Protein 3N7X (pdb70)

Secondary structure (DSSP, 8-state):
---TT--PPPP-S-EEEEEEEEEEEEEEE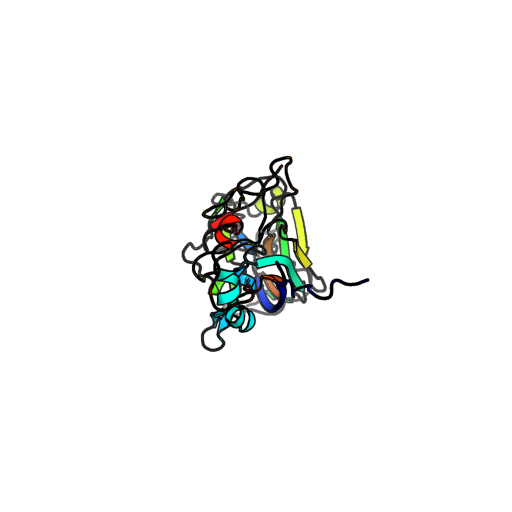-S-SSS--SSEEEEE-TTBTHHHHEEE-TTT--EEE-HHHHHHHHHHHHH-EEEEEEEEEEEEEEEEEEEEE-TTS-EEEEE-SSS---EEEEE--S---SEEEESSTT--HHHHHHSPEEEES-TT--STTHHHHH-SEEEEE-TT-EEEEEEE---SSEE-S---SSS-BB-S--BTTB--B--TTS------SSPPPP---EEEEE---B-TTS-B--EEEEEEEEEEEEEEEEPPPSSSS--SGGGGTEEB--B--TTEEE-----

Nearest PDB structures (foldseek):
  3n7x-assembly1_A  TM=1.003E+00  e=1.248E-63  Decapod penstyldensovirus 1
  6wh3-assembly1_A  TM=7.703E-01  e=5.572E-16  Penaeus monodon metallodensovirus
  8er8-assembly1_A-60  TM=6.324E-01  e=8.091E-12  unclassified Densovirinae
  1z14-assembly1_A  TM=4.965E-01  e=6.710E-07  Minute virus of mice
  2xgk-assembly1_A  TM=5.042E-01  e=2.105E-06  Murine minute virus (STRAIN MVMI)

Structure (mmCIF, N/CA/C/O backbone):
data_3N7X
#
_entry.id   3N7X
#
_cell.length_a   235.890
_cell.length_b   245.471
_cell.length_c   268.467
_cell.angle_alpha   90.000
_cell.angle_beta   90.000
_cell.angle_gamma   90.000
#
_symmetry.space_group_name_H-M   'P 21 2 21'
#
loop_
_entity.id
_entity.type
_entity.pdbx_description
1 polymer 'Capsid protein'
2 non-polymer 'CALCIUM ION'
3 non-polymer 'MAGNESIUM ION'
4 water water
#
loop_
_atom_site.group_PDB
_atom_site.id
_atom_site.type_symbol
_atom_site.label_atom_id
_atom_site.label_alt_id
_atom_site.label_comp_id
_atom_site.label_asym_id
_atom_site.label_entity_id
_atom_site.label_seq_id
_atom_site.pdbx_PDB_ins_code
_atom_site.Cartn_x
_atom_site.Cartn_y
_atom_site.Cartn_z
_atom_site.occupancy
_atom_site.B_iso_or_equiv
_atom_site.auth_seq_id
_atom_site.auth_comp_id
_atom_site.auth_asym_id
_atom_site.auth_atom_id
_atom_site.pdbx_PDB_model_num
ATOM 1 N N . GLY A 1 31 ? 2.184 92.779 69.346 1.00 63.44 31 GLY A N 1
ATOM 2 C CA . GLY A 1 31 ? 3.268 92.002 70.031 1.00 62.65 31 GLY A CA 1
ATOM 3 C C . GLY A 1 31 ? 2.872 91.514 71.418 1.00 61.78 31 GLY A C 1
ATOM 4 O O . GLY A 1 31 ? 1.708 91.654 71.814 1.00 62.32 31 GLY A O 1
ATOM 5 N N . PRO A 1 32 ? 3.817 90.922 72.178 1.00 59.93 32 PRO A N 1
ATOM 6 C CA . PRO A 1 32 ? 3.541 90.417 73.532 1.00 56.15 32 PRO A CA 1
ATOM 7 C C . PRO A 1 32 ? 3.303 91.562 74.517 1.00 51.63 32 PRO A C 1
ATOM 8 O O . PRO A 1 32 ? 3.714 92.699 74.273 1.00 50.38 32 PRO A O 1
ATOM 12 N N . ASP A 1 33 ? 2.637 91.259 75.626 1.00 46.68 33 ASP A N 1
ATOM 13 C CA . ASP A 1 33 ? 2.367 92.266 76.644 1.00 40.99 33 ASP A CA 1
ATOM 14 C C . ASP A 1 33 ? 3.630 92.450 77.480 1.00 37.23 33 ASP A C 1
ATOM 15 O O . ASP A 1 33 ? 4.073 91.522 78.154 1.00 36.38 33 ASP A O 1
ATOM 20 N N . PRO A 1 34 ? 4.229 93.650 77.448 1.00 34.21 34 PRO A N 1
ATOM 21 C CA . PRO A 1 34 ? 5.444 93.875 78.238 1.00 32.24 34 PRO A CA 1
ATOM 22 C C . PRO A 1 34 ? 5.190 93.761 79.743 1.00 31.21 34 PRO A C 1
ATOM 23 O O . PRO A 1 34 ? 6.125 93.708 80.540 1.00 30.98 34 PRO A O 1
ATOM 27 N N . HIS A 1 35 ? 3.918 93.708 80.123 1.00 29.59 35 HIS A N 1
ATOM 28 C CA . HIS A 1 35 ? 3.560 93.609 81.526 1.00 29.76 35 HIS A CA 1
ATOM 29 C C . HIS A 1 35 ? 2.838 92.318 81.871 1.00 29.90 35 HIS A C 1
ATOM 30 O O . HIS A 1 35 ? 2.114 92.252 82.865 1.00 30.22 35 HIS A O 1
ATOM 37 N N . ARG A 1 36 ? 3.033 91.287 81.056 1.00 29.33 36 ARG A N 1
ATOM 38 C CA . ARG A 1 36 ? 2.394 90.012 81.344 1.00 29.12 36 ARG A CA 1
ATOM 39 C C . ARG A 1 36 ? 3.047 89.423 82.594 1.00 27.53 36 ARG A C 1
ATOM 40 O O . ARG A 1 36 ? 4.259 89.544 82.799 1.00 25.94 36 ARG A O 1
ATOM 48 N N . CYS A 1 37 ? 2.225 88.810 83.438 1.00 26.11 37 CYS A N 1
ATOM 49 C CA . CYS A 1 37 ? 2.698 88.199 84.670 1.00 26.15 37 CYS A CA 1
ATOM 50 C C . CYS A 1 37 ? 2.719 86.692 84.519 1.00 25.64 37 CYS A C 1
ATOM 51 O O . CYS A 1 37 ? 1.980 86.123 83.716 1.00 25.80 37 CYS A O 1
ATOM 54 N N . LEU A 1 38 ? 3.570 86.047 85.301 1.00 2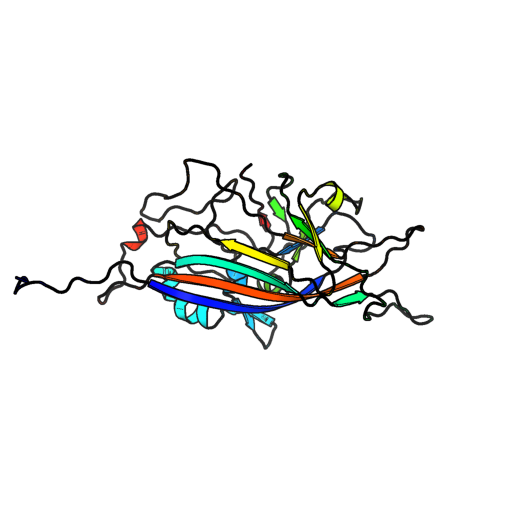4.53 38 LEU A N 1
ATOM 55 C CA . LEU A 1 38 ? 3.665 84.602 85.268 1.00 23.21 38 LEU A CA 1
ATOM 56 C C . LEU A 1 38 ? 2.365 83.999 85.799 1.00 22.94 38 LEU A C 1
ATOM 57 O O . LEU A 1 38 ? 1.892 84.383 86.867 1.00 23.10 38 LEU A O 1
ATOM 62 N N . GLN A 1 39 ? 1.772 83.077 85.046 1.00 22.84 39 GLN A N 1
ATOM 63 C CA . GLN A 1 39 ? 0.547 82.415 85.495 1.00 22.13 39 GLN A CA 1
ATOM 64 C C . GLN A 1 39 ? 0.967 81.074 86.090 1.00 21.67 39 GLN A C 1
ATOM 65 O O . GLN A 1 39 ? 1.800 80.376 85.519 1.00 23.05 39 GLN A O 1
ATOM 71 N N . PHE A 1 40 ? 0.408 80.714 87.238 1.00 21.48 40 PHE A N 1
ATOM 72 C CA . PHE A 1 40 ? 0.778 79.451 87.863 1.00 21.62 40 PHE A CA 1
ATOM 73 C C . PHE A 1 40 ? 0.098 78.266 87.201 1.00 22.01 40 PHE A C 1
ATOM 74 O O . PHE A 1 40 ? -1.017 78.388 86.689 1.00 21.48 40 PHE A O 1
ATOM 82 N N . ASN A 1 41 ? 0.773 77.121 87.214 1.00 22.21 41 ASN A N 1
ATOM 83 C CA . ASN A 1 41 ? 0.211 75.899 86.656 1.00 22.95 41 ASN A CA 1
ATOM 84 C C . ASN A 1 41 ? -1.013 75.539 87.481 1.00 23.26 41 ASN A C 1
ATOM 85 O O . ASN A 1 41 ? -1.120 75.918 88.646 1.00 23.28 41 ASN A O 1
ATOM 90 N N . THR A 1 42 ? -1.934 74.799 86.885 1.00 23.51 42 THR A N 1
ATOM 91 C CA . THR A 1 42 ? -3.112 74.358 87.612 1.00 24.33 42 THR A CA 1
ATOM 92 C C . THR A 1 42 ? -3.389 72.918 87.230 1.00 24.00 42 THR A C 1
ATOM 93 O O . THR A 1 42 ? -3.229 72.532 86.073 1.00 24.03 42 THR A O 1
ATOM 97 N N . GLY A 1 43 ? -3.781 72.119 88.213 1.00 24.22 43 GLY A N 1
ATOM 98 C CA . GLY A 1 43 ? -4.099 70.730 87.956 1.00 24.10 43 GLY A CA 1
ATOM 99 C C . GLY A 1 43 ? -2.976 69.808 87.516 1.00 25.41 43 GLY A C 1
ATOM 100 O O . GLY A 1 43 ? -3.253 68.675 87.118 1.00 26.85 43 GLY A O 1
ATOM 101 N N . ASP A 1 44 ? -1.722 70.247 87.573 1.00 25.31 44 ASP A N 1
ATOM 102 C CA . ASP A 1 44 ? -0.648 69.357 87.152 1.00 26.04 44 ASP A CA 1
ATOM 103 C C . ASP A 1 44 ? -0.505 68.170 88.105 1.00 25.78 44 ASP A C 1
ATOM 104 O O . ASP A 1 44 ? -0.862 68.248 89.283 1.00 25.11 44 ASP A O 1
ATOM 109 N N . SER A 1 45 ? -0.001 67.059 87.582 1.00 24.64 45 SER A N 1
ATOM 110 C CA . SER A 1 45 ? 0.110 65.853 88.382 1.00 23.99 45 SER A CA 1
ATOM 111 C C . SER A 1 45 ? 1.314 64.991 88.039 1.00 23.90 45 SER A C 1
ATOM 112 O O . SER A 1 45 ? 2.080 65.308 87.133 1.00 25.43 45 SER A O 1
ATOM 115 N N . ILE A 1 46 ? 1.463 63.892 88.773 1.00 22.73 46 ILE A N 1
ATOM 116 C CA . ILE A 1 46 ? 2.555 62.955 88.552 1.00 21.56 46 ILE A CA 1
ATOM 117 C C . ILE A 1 46 ? 1.988 61.545 88.447 1.00 22.11 46 ILE A C 1
ATOM 118 O O . ILE A 1 46 ? 0.884 61.277 88.926 1.00 22.81 46 ILE A O 1
ATOM 123 N N . HIS A 1 47 ? 2.749 60.648 87.825 1.00 21.96 47 HIS A N 1
ATOM 124 C CA . HIS A 1 47 ? 2.317 59.264 87.642 1.00 21.62 47 HIS A CA 1
ATOM 125 C C . HIS A 1 47 ? 3.253 58.287 88.336 1.00 21.45 47 HIS A C 1
ATOM 126 O O . HIS A 1 47 ? 4.471 58.400 88.231 1.00 21.85 47 HIS A O 1
ATOM 133 N N . ILE A 1 48 ? 2.675 57.331 89.054 1.00 21.45 48 ILE A N 1
ATOM 134 C CA . ILE A 1 48 ? 3.460 56.330 89.759 1.00 21.83 48 ILE A CA 1
ATOM 135 C C . ILE A 1 48 ? 2.926 54.950 89.424 1.00 22.13 48 ILE A C 1
ATOM 136 O O . ILE A 1 48 ? 1.724 54.699 89.534 1.00 22.12 48 ILE A O 1
ATOM 141 N N . THR A 1 49 ? 3.820 54.057 89.014 1.00 22.00 49 THR A N 1
ATOM 142 C CA . THR A 1 49 ? 3.430 52.694 88.694 1.00 21.76 49 THR A CA 1
ATOM 143 C C . THR A 1 49 ? 3.857 51.757 89.819 1.00 21.25 49 THR A C 1
ATOM 144 O O . THR A 1 49 ? 4.959 51.874 90.353 1.00 20.58 49 THR A O 1
ATOM 148 N N . PHE A 1 50 ? 2.969 50.839 90.180 1.00 19.90 50 PHE A N 1
ATOM 149 C CA . PHE A 1 50 ? 3.249 49.866 91.226 1.00 19.08 50 PHE A CA 1
ATOM 150 C C . PHE A 1 50 ? 3.356 48.503 90.569 1.00 19.70 50 PHE A C 1
ATOM 151 O O . PHE A 1 50 ? 2.534 48.158 89.715 1.00 20.28 50 PHE A O 1
ATOM 159 N N . GLN A 1 51 ? 4.369 47.733 90.959 1.00 18.61 51 GLN A N 1
ATOM 160 C CA . GLN A 1 51 ? 4.579 46.404 90.392 1.00 19.21 51 GLN A CA 1
ATOM 161 C C . GLN A 1 51 ? 5.085 45.454 91.460 1.00 19.74 51 GLN A C 1
ATOM 162 O O . GLN A 1 51 ? 5.874 45.851 92.316 1.00 21.04 51 GLN A O 1
ATOM 168 N N . THR A 1 52 ? 4.632 44.203 91.410 1.00 18.81 52 THR A N 1
ATOM 169 C CA . THR A 1 52 ? 5.075 43.196 92.366 1.00 18.64 52 THR A CA 1
ATOM 170 C C . THR A 1 52 ? 4.758 41.789 91.856 1.00 18.84 52 THR A C 1
ATOM 171 O O . THR A 1 52 ? 4.018 41.629 90.886 1.00 18.72 52 THR A O 1
ATOM 175 N N . ARG A 1 53 ? 5.325 40.775 92.508 1.00 17.77 53 ARG A N 1
ATOM 176 C CA . ARG A 1 53 ? 5.091 39.387 92.118 1.00 17.81 53 ARG A CA 1
ATOM 177 C C . ARG A 1 53 ? 4.797 38.561 93.369 1.00 18.72 53 ARG A C 1
ATOM 178 O O . ARG A 1 53 ? 5.379 38.804 94.422 1.00 19.60 53 ARG A O 1
ATOM 186 N N . ARG A 1 54 ? 3.910 37.577 93.251 1.00 19.26 54 ARG A N 1
ATOM 187 C CA . ARG A 1 54 ? 3.541 36.745 94.395 1.00 19.28 54 ARG A CA 1
ATOM 188 C C . ARG A 1 54 ? 3.315 35.285 94.026 1.00 20.62 54 ARG A C 1
ATOM 189 O O . ARG A 1 54 ? 3.188 34.947 92.845 1.00 21.93 54 ARG A O 1
ATOM 197 N N . TYR A 1 55 ? 3.283 34.422 95.042 1.00 19.85 55 TYR A N 1
ATOM 198 C CA . TYR A 1 55 ? 3.017 33.001 94.835 1.00 18.58 55 TYR A CA 1
ATOM 199 C C . TYR A 1 55 ? 1.655 32.723 95.452 1.00 19.04 55 TYR A C 1
ATOM 200 O O . TYR A 1 55 ? 1.388 33.146 96.584 1.00 19.50 55 TYR A O 1
ATOM 209 N N . PHE A 1 56 ? 0.802 32.016 94.718 1.00 17.83 56 PHE A N 1
ATOM 210 C CA . PHE A 1 56 ? -0.515 31.650 95.224 1.00 18.12 56 PHE A CA 1
ATOM 211 C C . PHE A 1 56 ? -0.660 30.135 95.142 1.00 18.82 56 PHE A C 1
ATOM 212 O O . PHE A 1 56 ? -0.125 29.501 94.222 1.00 19.05 56 PHE A O 1
ATOM 220 N N . GLU A 1 57 ? -1.370 29.556 96.107 1.00 18.03 57 GLU A N 1
ATOM 221 C CA . GLU A 1 57 ? -1.611 28.117 96.116 1.00 18.50 57 GLU A CA 1
ATOM 222 C C . GLU A 1 57 ? -3.114 27.906 96.224 1.00 18.43 57 GLU A C 1
ATOM 223 O O . GLU A 1 57 ? -3.814 28.710 96.838 1.00 17.71 57 GLU A O 1
ATOM 229 N N . PHE A 1 58 ? -3.606 26.824 95.634 1.00 18.64 58 PHE A N 1
ATOM 230 C CA . PHE A 1 58 ? -5.033 26.533 95.659 1.00 19.82 58 PHE A CA 1
ATOM 231 C C . PHE A 1 58 ? -5.306 25.043 95.764 1.00 21.14 58 PHE A C 1
ATOM 232 O O . PHE A 1 58 ? -4.508 24.225 95.303 1.00 21.76 58 PHE A O 1
ATOM 240 N N . ASP A 1 59 ? -6.442 24.702 96.363 1.00 20.50 59 ASP A N 1
ATOM 241 C CA . ASP A 1 59 ? -6.879 23.315 96.445 1.00 21.40 59 ASP A CA 1
ATOM 242 C C . ASP A 1 59 ? -8.349 23.358 96.032 1.00 20.66 59 ASP A C 1
ATOM 243 O O . ASP A 1 59 ? -8.813 24.381 95.535 1.00 20.30 59 ASP A O 1
ATOM 248 N N . ALA A 1 60 ? -9.081 22.271 96.238 1.00 20.46 60 ALA A N 1
ATOM 249 C CA . ALA A 1 60 ? -10.481 22.235 95.838 1.00 19.55 60 ALA A CA 1
ATOM 250 C C . ALA A 1 60 ? -11.423 23.049 96.729 1.00 21.08 60 ALA A C 1
ATOM 251 O O . ALA A 1 60 ? -12.647 22.907 96.631 1.00 21.04 60 ALA A O 1
ATOM 253 N N . ALA A 1 61 ? -10.862 23.898 97.588 1.00 21.18 61 ALA A N 1
ATOM 254 C CA . ALA A 1 61 ? -11.662 24.749 98.483 1.00 23.02 61 ALA A CA 1
ATOM 255 C C . ALA A 1 61 ? -12.577 23.945 99.402 1.00 23.98 61 ALA A C 1
ATOM 256 O O . ALA A 1 61 ? -13.629 24.423 99.840 1.00 24.39 61 ALA A O 1
ATOM 258 N N . ASN A 1 62 ? -12.159 22.725 99.705 1.00 25.79 62 ASN A N 1
ATOM 259 C CA . ASN A 1 62 ? -12.941 21.835 100.546 1.00 28.10 62 ASN A CA 1
ATOM 260 C C . ASN A 1 62 ? -12.372 21.671 101.952 1.00 30.03 62 ASN A C 1
ATOM 261 O O . ASN A 1 62 ? -11.256 22.094 102.252 1.00 29.90 62 ASN A O 1
ATOM 266 N N . ASP A 1 63 ? -13.173 21.035 102.797 1.00 32.73 63 ASP A N 1
ATOM 267 C CA . ASP A 1 63 ? -12.839 20.728 104.181 1.00 34.59 63 ASP A CA 1
ATOM 268 C C . ASP A 1 63 ? -13.463 19.345 104.331 1.00 33.86 63 ASP A C 1
ATOM 269 O O . ASP A 1 63 ? -14.615 19.213 104.750 1.00 33.82 63 ASP A O 1
ATOM 274 N N . GLY A 1 64 ? -12.710 18.317 103.962 1.00 32.33 64 GLY A N 1
ATOM 275 C CA . GLY A 1 64 ? -13.244 16.972 104.017 1.00 30.58 64 GLY A CA 1
ATOM 276 C C . GLY A 1 64 ? -13.783 16.651 102.633 1.00 30.95 64 GLY A C 1
ATOM 277 O O . GLY A 1 64 ? -13.125 16.930 101.633 1.00 31.37 64 GLY A O 1
ATOM 278 N N . ASN A 1 65 ? -14.977 16.079 102.555 1.00 30.06 65 ASN A N 1
ATOM 279 C CA . ASN A 1 65 ? -15.547 15.749 101.258 1.00 30.01 65 ASN A CA 1
ATOM 280 C C . ASN A 1 65 ? -15.863 16.998 100.456 1.00 29.15 65 ASN A C 1
ATOM 281 O O . ASN A 1 65 ? -16.245 18.025 101.017 1.00 29.13 65 ASN A O 1
ATOM 286 N N . PHE A 1 66 ? -15.704 16.904 99.139 1.00 26.55 66 PHE A N 1
ATOM 287 C CA . PHE A 1 66 ? -15.972 18.035 98.265 1.00 25.04 66 PHE A CA 1
ATOM 288 C C . PHE A 1 66 ? -17.388 18.556 98.432 1.00 25.47 66 PHE A C 1
ATOM 289 O O . PHE A 1 66 ? -18.321 17.785 98.649 1.00 26.79 66 PHE A O 1
ATOM 297 N N . ASP A 1 67 ? -17.539 19.870 98.326 1.00 25.62 67 ASP A N 1
ATOM 298 C CA . ASP A 1 67 ? -18.851 20.510 98.374 1.00 25.98 67 ASP A CA 1
ATOM 299 C C . ASP A 1 67 ? -18.742 21.751 97.490 1.00 24.59 67 ASP A C 1
ATOM 300 O O . ASP A 1 67 ? -17.686 22.010 96.914 1.00 23.88 67 ASP A O 1
ATOM 305 N N . GLY A 1 68 ? -19.823 22.509 97.367 1.00 23.59 68 GLY A N 1
ATOM 306 C CA . GLY A 1 68 ? -19.775 23.701 96.542 1.00 22.95 68 GLY A CA 1
ATOM 307 C C . GLY A 1 68 ? -20.073 24.942 97.356 1.00 23.07 68 GLY A C 1
ATOM 308 O O . GLY A 1 68 ? -20.732 25.862 96.875 1.00 23.84 68 GLY A O 1
ATOM 309 N N . LYS A 1 69 ? -19.569 24.978 98.584 1.00 22.37 69 LYS A N 1
ATOM 310 C CA . LYS A 1 69 ? -19.819 26.103 99.478 1.00 22.81 69 LYS A CA 1
ATOM 311 C C . LYS A 1 69 ? -18.852 27.284 99.376 1.00 21.82 69 LYS A C 1
ATOM 312 O O . LYS A 1 69 ? -19.261 28.433 99.554 1.00 20.26 69 LYS A O 1
ATOM 318 N N . ASN A 1 70 ? -17.578 27.010 99.101 1.00 21.20 70 ASN A N 1
ATOM 319 C CA . ASN A 1 70 ? -16.594 28.084 99.023 1.00 21.41 70 ASN A CA 1
ATOM 320 C C . ASN A 1 70 ? -15.742 28.117 97.766 1.00 21.72 70 ASN A C 1
ATOM 321 O O . ASN A 1 70 ? -15.605 27.123 97.054 1.00 23.27 70 ASN A O 1
ATOM 326 N N . LEU A 1 71 ? -15.163 29.286 97.518 1.00 21.36 71 LEU A N 1
ATOM 327 C CA . LEU A 1 71 ? -14.279 29.516 96.384 1.00 20.30 71 LEU A CA 1
ATOM 328 C C . LEU A 1 71 ? -13.273 30.565 96.833 1.00 20.44 71 LEU A C 1
ATOM 329 O O . LEU A 1 71 ? -13.580 31.395 97.691 1.00 20.08 71 LEU A O 1
ATOM 334 N N . TYR A 1 72 ? -12.066 30.518 96.282 1.00 20.67 72 TYR A N 1
ATOM 335 C CA . TYR A 1 72 ? -11.073 31.515 96.636 1.00 20.82 72 TYR A CA 1
ATOM 336 C C . TYR A 1 72 ? -11.452 32.753 95.855 1.00 21.76 72 TYR A C 1
ATOM 337 O O . TYR A 1 72 ? -11.900 32.659 94.713 1.00 23.03 72 TYR A O 1
ATOM 346 N N . CYS A 1 73 ? -11.280 33.915 96.468 1.00 22.22 73 CYS A N 1
ATOM 347 C CA . CYS A 1 73 ? -11.607 35.159 95.799 1.00 23.26 73 CYS A CA 1
ATOM 348 C C . CYS A 1 73 ? -10.367 36.026 95.638 1.00 23.14 73 CYS A C 1
ATOM 349 O O . CYS A 1 73 ? -9.532 36.095 96.538 1.00 24.74 73 CYS A O 1
ATOM 352 N N . LEU A 1 74 ? -10.237 36.665 94.481 1.00 22.88 74 LEU A N 1
ATOM 353 C CA . LEU A 1 74 ? -9.117 37.564 94.232 1.00 23.57 74 LEU A CA 1
ATOM 354 C C . LEU A 1 74 ? -9.715 38.922 93.888 1.00 23.83 74 LEU A C 1
ATOM 355 O O . LEU A 1 74 ? -10.122 39.166 92.752 1.00 25.60 74 LEU A O 1
ATOM 360 N N . PRO A 1 75 ? -9.790 39.821 94.878 1.00 23.08 75 PRO A N 1
ATOM 361 C CA . PRO A 1 75 ? -10.347 41.164 94.696 1.00 22.51 75 PRO A CA 1
ATOM 362 C C . PRO A 1 75 ? -9.379 42.145 94.037 1.00 22.35 75 PRO A C 1
ATOM 363 O O . PRO A 1 75 ? -8.745 42.954 94.714 1.00 22.96 75 PRO A O 1
ATOM 367 N N . LEU A 1 76 ? -9.282 42.073 92.713 1.00 22.18 76 LEU A N 1
ATOM 368 C CA . LEU A 1 76 ? -8.391 42.944 91.953 1.00 23.57 76 LEU A CA 1
ATOM 369 C C . LEU A 1 76 ? -8.706 44.415 92.103 1.00 23.03 76 LEU A C 1
ATOM 370 O O . LEU A 1 76 ? -7.865 45.257 91.810 1.00 23.53 76 LEU A O 1
ATOM 375 N N . HIS A 1 77 ? -9.921 44.725 92.538 1.00 21.83 77 HIS A N 1
ATOM 376 C CA . HIS A 1 77 ? -10.331 46.112 92.701 1.00 22.23 77 HIS A CA 1
ATOM 377 C C . HIS A 1 77 ? -9.847 46.745 94.006 1.00 21.69 77 HIS A C 1
ATOM 378 O O . HIS A 1 77 ? -10.023 47.948 94.214 1.00 22.59 77 HIS A O 1
ATOM 385 N N . TRP A 1 78 ? -9.245 45.942 94.881 1.00 20.75 78 TRP A N 1
ATOM 386 C CA . TRP A 1 78 ? -8.738 46.448 96.158 1.00 20.67 78 TRP A CA 1
ATOM 387 C C . TRP A 1 78 ? -7.376 47.098 95.968 1.00 20.85 78 TRP A C 1
ATOM 388 O O . TRP A 1 78 ? -6.377 46.410 95.759 1.00 22.01 78 TRP A O 1
ATOM 399 N N . MET A 1 79 ? -7.335 48.423 96.044 1.00 20.74 79 MET A N 1
ATOM 400 C CA . MET A 1 79 ? -6.080 49.149 95.882 1.00 20.18 79 MET A CA 1
ATOM 401 C C . MET A 1 79 ? -5.023 48.674 96.872 1.00 20.39 79 MET A C 1
ATOM 402 O O . MET A 1 79 ? -3.827 48.709 96.587 1.00 21.19 79 MET A O 1
ATOM 407 N N . ASN A 1 80 ? -5.479 48.221 98.034 1.00 19.88 80 ASN A N 1
ATOM 408 C CA . ASN A 1 80 ? -4.587 47.758 99.084 1.00 20.60 80 ASN A CA 1
ATOM 409 C C . ASN A 1 80 ? -3.636 46.668 98.615 1.00 20.97 80 ASN A C 1
ATOM 410 O O . ASN A 1 80 ? -2.506 46.582 99.091 1.00 20.82 80 ASN A O 1
ATOM 415 N N . LEU A 1 81 ? -4.090 45.836 97.684 1.00 20.49 81 LEU A N 1
ATOM 416 C CA . LEU A 1 81 ? -3.255 44.749 97.190 1.00 20.37 81 LEU A CA 1
ATOM 417 C C . LEU A 1 81 ? -2.071 45.233 96.374 1.00 20.14 81 LEU A C 1
ATOM 418 O O . LEU A 1 81 ? -1.112 44.493 96.177 1.00 20.74 81 LEU A O 1
ATOM 423 N N . TYR A 1 82 ? -2.126 46.476 95.907 1.00 20.36 82 TYR A N 1
ATOM 424 C CA . TYR A 1 82 ? -1.046 47.019 95.088 1.00 20.36 82 TYR A CA 1
ATOM 425 C C . TYR A 1 82 ? -0.140 48.000 95.824 1.00 20.83 82 TYR A C 1
ATOM 426 O O . TYR A 1 82 ? 1.058 48.057 95.557 1.00 19.96 82 TYR A O 1
ATOM 435 N N . LEU A 1 83 ? -0.710 48.778 96.740 1.00 21.75 83 LEU A N 1
ATOM 436 C CA . LEU A 1 83 ? 0.063 49.770 97.486 1.00 22.36 83 LEU A CA 1
ATOM 437 C C . LEU A 1 83 ? 0.789 49.203 98.703 1.00 23.09 83 LEU A C 1
ATOM 438 O O . LEU A 1 83 ? 1.631 49.875 99.303 1.00 23.22 83 LEU A O 1
ATOM 443 N N . TYR A 1 84 ? 0.458 47.967 99.064 1.00 23.11 84 TYR A N 1
ATOM 444 C CA . TYR A 1 84 ? 1.094 47.303 100.198 1.00 23.98 84 TYR A CA 1
ATOM 445 C C . TYR A 1 84 ? 1.829 46.063 99.729 1.00 24.38 84 TYR A C 1
ATOM 446 O O . TYR A 1 84 ? 1.581 45.557 98.633 1.00 25.09 84 TYR A O 1
ATOM 455 N N . GLY A 1 85 ? 2.730 45.581 100.575 1.00 24.60 85 GLY A N 1
ATOM 456 C CA . GLY A 1 85 ? 3.488 44.380 100.282 1.00 24.40 85 GLY A CA 1
ATOM 457 C C . GLY A 1 85 ? 3.705 43.641 101.590 1.00 24.99 85 GLY A C 1
ATOM 458 O O . GLY A 1 85 ? 3.009 43.905 102.573 1.00 25.12 85 GLY A O 1
ATOM 459 N N . LEU A 1 86 ? 4.668 42.726 101.617 1.00 24.70 86 LEU A N 1
ATOM 460 C CA . LEU A 1 86 ? 4.951 41.975 102.832 1.00 25.00 86 LEU A CA 1
ATOM 461 C C . LEU A 1 86 ? 6.292 42.350 103.441 1.00 25.62 86 LEU A C 1
ATOM 462 O O . LEU A 1 86 ? 7.282 42.505 102.729 1.00 25.77 86 LEU A O 1
ATOM 467 N N . LYS A 1 87 ? 6.307 42.499 104.764 1.00 26.58 87 LYS A N 1
ATOM 468 C CA . LYS A 1 87 ? 7.515 42.825 105.515 1.00 26.68 87 LYS A CA 1
ATOM 469 C C . LYS A 1 87 ? 8.324 41.520 105.529 1.00 26.22 87 LYS A C 1
ATOM 470 O O . LYS A 1 87 ? 7.792 40.464 105.879 1.00 26.00 87 LYS A O 1
ATOM 476 N N . SER A 1 88 ? 9.597 41.585 105.152 1.00 24.83 88 SER A N 1
ATOM 477 C CA . SER A 1 88 ? 10.428 40.384 105.081 1.00 25.37 88 SER A CA 1
ATOM 478 C C . SER A 1 88 ? 10.614 39.613 106.384 1.00 25.28 88 SER A C 1
ATOM 479 O O . SER A 1 88 ? 10.777 38.390 106.372 1.00 24.09 88 SER A O 1
ATOM 482 N N . SER A 1 89 ? 10.586 40.318 107.506 1.00 25.62 89 SER A N 1
ATOM 483 C CA . SER A 1 89 ? 10.791 39.669 108.791 1.00 25.95 89 SER A CA 1
ATOM 484 C C . SER A 1 89 ? 9.625 38.835 109.310 1.00 26.46 89 SER A C 1
ATOM 485 O O . SER A 1 89 ? 9.840 37.752 109.844 1.00 27.65 89 SER A O 1
ATOM 488 N N . ASP A 1 90 ? 8.395 39.313 109.151 1.00 26.55 90 ASP A N 1
ATOM 489 C CA . ASP A 1 90 ? 7.249 38.564 109.662 1.00 26.43 90 ASP A CA 1
ATOM 490 C C . ASP A 1 90 ? 6.102 38.353 108.681 1.00 25.90 90 ASP A C 1
ATOM 491 O O . ASP A 1 90 ? 5.021 37.923 109.080 1.00 25.14 90 ASP A O 1
ATOM 496 N N . SER A 1 91 ? 6.328 38.665 107.411 1.00 25.72 91 SER A N 1
ATOM 497 C CA . SER A 1 91 ? 5.293 38.501 106.392 1.00 24.99 91 SER A CA 1
ATOM 498 C C . SER A 1 91 ? 4.015 39.282 106.704 1.00 24.03 91 SER A C 1
ATOM 499 O O . SER A 1 91 ? 2.924 38.889 106.290 1.00 24.05 91 SER A O 1
ATOM 502 N N . SER A 1 92 ? 4.146 40.383 107.435 1.00 22.47 92 SER A N 1
ATOM 503 C CA . SER A 1 92 ? 2.987 41.204 107.771 1.00 21.97 92 SER A CA 1
ATOM 504 C C . SER A 1 92 ? 2.804 42.258 106.680 1.00 22.05 92 SER A C 1
ATOM 505 O O . SER A 1 92 ? 3.723 42.522 105.899 1.00 22.36 92 SER A O 1
ATOM 508 N N . ALA A 1 93 ? 1.623 42.861 106.623 1.00 21.13 93 ALA A N 1
ATOM 509 C CA . ALA A 1 93 ? 1.364 43.883 105.619 1.00 21.98 93 ALA A CA 1
ATOM 510 C C . ALA A 1 93 ? 2.141 45.151 105.962 1.00 23.39 93 ALA A C 1
ATOM 511 O O . ALA A 1 93 ? 2.184 45.570 107.117 1.00 26.24 93 ALA A O 1
ATOM 513 N N . THR A 1 94 ? 2.768 45.752 104.957 1.00 23.54 94 THR A N 1
ATOM 514 C CA . THR A 1 94 ? 3.528 46.981 105.158 1.00 22.69 94 THR A CA 1
ATOM 515 C C . THR A 1 94 ? 3.427 47.781 103.860 1.00 23.21 94 THR A C 1
ATOM 516 O O . THR A 1 94 ? 3.340 47.209 102.775 1.00 23.19 94 THR A O 1
ATOM 520 N N . GLU A 1 95 ? 3.417 49.102 103.955 1.00 23.61 95 GLU A N 1
ATOM 521 C CA . GLU A 1 95 ? 3.302 49.890 102.741 1.00 26.10 95 GLU A CA 1
ATOM 522 C C . GLU A 1 95 ? 4.563 49.857 101.886 1.00 26.30 95 GLU A C 1
ATOM 523 O O . GLU A 1 95 ? 5.676 49.752 102.403 1.00 27.15 95 GLU A O 1
ATOM 529 N N . THR A 1 96 ? 4.370 49.911 100.569 1.00 23.74 96 THR A N 1
ATOM 530 C CA . THR A 1 96 ? 5.476 49.912 99.619 1.00 22.77 96 THR A CA 1
ATOM 531 C C . THR A 1 96 ? 6.183 51.261 99.700 1.00 22.68 96 THR A C 1
ATOM 532 O O . THR A 1 96 ? 5.567 52.263 100.058 1.00 22.38 96 THR A O 1
ATOM 536 N N . GLN A 1 97 ? 7.469 51.294 99.363 1.00 23.26 97 GLN A N 1
ATOM 537 C CA . GLN A 1 97 ? 8.212 52.549 99.407 1.00 23.84 97 GLN A CA 1
ATOM 538 C C . GLN A 1 97 ? 7.500 53.613 98.592 1.00 23.57 97 GLN A C 1
ATOM 539 O O . GLN A 1 97 ? 7.401 54.767 99.014 1.00 24.05 97 GLN A O 1
ATOM 545 N N . ARG A 1 98 ? 7.003 53.225 97.423 1.00 22.45 98 ARG A N 1
ATOM 546 C CA . ARG A 1 98 ? 6.316 54.178 96.572 1.00 22.70 98 ARG A CA 1
ATOM 547 C C . ARG A 1 98 ? 5.077 54.752 97.243 1.00 23.38 98 ARG A C 1
ATOM 548 O O . ARG A 1 98 ? 4.900 55.971 97.275 1.00 24.27 98 ARG A O 1
ATOM 556 N N . TYR A 1 99 ? 4.225 53.901 97.800 1.00 22.98 99 TYR A N 1
ATOM 557 C CA . TYR A 1 99 ? 3.042 54.427 98.460 1.00 24.20 99 TYR A CA 1
ATOM 558 C C . TYR A 1 99 ? 3.470 55.335 99.611 1.00 25.29 99 TYR A C 1
ATOM 559 O O . TYR A 1 99 ? 2.951 56.439 99.779 1.00 25.39 99 TYR A O 1
ATOM 568 N N . LYS A 1 100 ? 4.440 54.869 100.387 1.00 25.52 100 LYS A N 1
ATOM 569 C CA . LYS A 1 100 ? 4.937 55.618 101.529 1.00 26.46 100 LYS A CA 1
ATOM 570 C C . LYS A 1 100 ? 5.376 57.041 101.182 1.00 27.57 100 LYS A C 1
ATOM 571 O O . LYS A 1 100 ? 5.055 57.988 101.898 1.00 27.29 100 LYS A O 1
ATOM 577 N N . MET A 1 101 ? 6.096 57.190 100.078 1.00 27.49 101 MET A N 1
ATOM 578 C CA . MET A 1 101 ? 6.595 58.495 99.668 1.00 28.41 101 MET A CA 1
ATOM 579 C C . MET A 1 101 ? 5.575 59.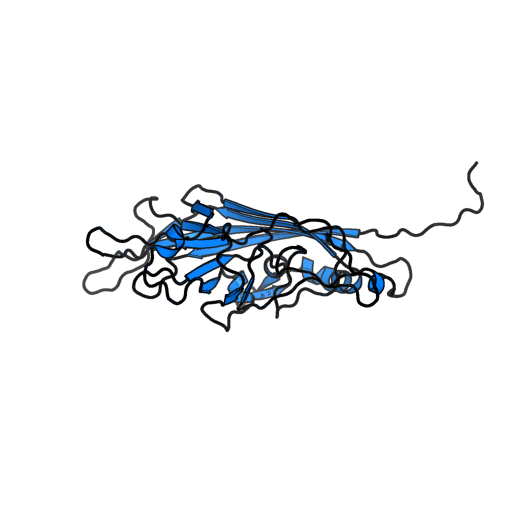458 99.074 1.00 28.29 101 MET A C 1
ATOM 580 O O . MET A 1 101 ? 5.850 60.654 98.988 1.00 29.14 101 MET A O 1
ATOM 585 N N . VAL A 1 102 ? 4.414 58.960 98.655 1.00 26.28 102 VAL A N 1
ATOM 586 C CA . VAL A 1 102 ? 3.400 59.837 98.068 1.00 26.04 102 VAL A CA 1
ATOM 587 C C . VAL A 1 102 ? 2.103 59.830 98.854 1.00 26.73 102 VAL A C 1
ATOM 588 O O . VAL A 1 102 ? 1.147 60.513 98.496 1.00 26.95 102 VAL A O 1
ATOM 592 N N . LYS A 1 103 ? 2.084 59.044 99.920 1.00 26.99 103 LYS A N 1
ATOM 593 C CA . LYS A 1 103 ? 0.924 58.911 100.789 1.00 27.17 103 LYS A CA 1
ATOM 594 C C . LYS A 1 103 ? 0.348 60.264 101.213 1.00 28.27 103 LYS A C 1
ATOM 595 O O . LYS A 1 103 ? -0.851 60.518 101.079 1.00 27.40 103 LYS A O 1
ATOM 601 N N . SER A 1 104 ? 1.211 61.137 101.714 1.00 28.11 104 SER A N 1
ATOM 602 C CA . SER A 1 104 ? 0.772 62.440 102.181 1.00 28.55 104 SER A CA 1
ATOM 603 C C . SER A 1 104 ? 0.155 63.285 101.069 1.00 27.61 104 SER A C 1
ATOM 604 O O . SER A 1 104 ? -0.899 63.903 101.250 1.00 26.79 104 SER A O 1
ATOM 607 N N . MET A 1 105 ? 0.818 63.315 99.920 1.00 26.25 105 MET A N 1
ATOM 608 C CA . MET A 1 105 ? 0.330 64.084 98.788 1.00 25.86 105 MET A CA 1
ATOM 609 C C . MET A 1 105 ? -1.007 63.522 98.298 1.00 26.52 105 MET A C 1
ATOM 610 O O . MET A 1 105 ? -1.934 64.276 98.005 1.00 27.18 105 MET A O 1
ATOM 615 N N . MET A 1 106 ? -1.101 62.198 98.209 1.00 26.09 106 MET A N 1
ATOM 616 C CA . MET A 1 106 ? -2.331 61.540 97.779 1.00 26.98 106 MET A CA 1
ATOM 617 C C . MET A 1 106 ? -3.475 61.962 98.671 1.00 27.24 106 MET A C 1
ATOM 618 O O . MET A 1 106 ? -4.514 62.424 98.208 1.00 28.44 106 MET A O 1
ATOM 623 N N . LYS A 1 107 ? -3.267 61.746 99.962 1.00 26.26 107 LYS A N 1
ATOM 624 C CA . LYS A 1 107 ? -4.251 62.045 100.978 1.00 27.00 107 LYS A CA 1
ATOM 625 C C . LYS A 1 107 ? -4.825 63.443 100.872 1.00 26.15 107 LYS A C 1
ATOM 626 O O . LYS A 1 107 ? -6.038 63.632 100.919 1.00 25.88 107 LYS A O 1
ATOM 632 N N . THR A 1 108 ? -3.949 64.423 100.718 1.00 23.95 108 THR A N 1
ATOM 633 C CA . THR A 1 108 ? -4.382 65.805 100.670 1.00 22.60 108 THR A CA 1
ATOM 634 C C . THR A 1 108 ? -4.812 66.378 99.330 1.00 22.48 108 THR A C 1
ATOM 635 O O . THR A 1 108 ? -5.791 67.116 99.260 1.00 22.78 108 THR A O 1
ATOM 639 N N . TYR A 1 109 ? -4.098 66.047 98.265 1.00 21.59 109 TYR A N 1
ATOM 640 C CA . TYR A 1 109 ? -4.428 66.629 96.977 1.00 21.65 109 TYR A CA 1
ATOM 641 C C . TYR A 1 109 ? -5.180 65.776 95.971 1.00 21.47 109 TYR A C 1
ATOM 642 O O . TYR A 1 109 ? -5.646 66.292 94.960 1.00 20.72 109 TYR A O 1
ATOM 651 N N . GLY A 1 110 ? -5.307 64.481 96.233 1.00 21.07 110 GLY A N 1
ATOM 652 C CA . GLY A 1 110 ? -6.064 63.646 95.316 1.00 21.92 110 GLY A CA 1
ATOM 653 C C . GLY A 1 110 ? -5.311 62.721 94.383 1.00 21.48 110 GLY A C 1
ATOM 654 O O . GLY A 1 110 ? -4.142 62.947 94.051 1.00 21.11 110 GLY A O 1
ATOM 655 N N . TRP A 1 111 ? -6.009 61.681 93.940 1.00 19.79 111 TRP A N 1
ATOM 656 C CA . TRP A 1 111 ? -5.426 60.688 93.056 1.00 20.78 111 TRP A CA 1
ATOM 657 C C . TRP A 1 111 ? -6.478 59.990 92.194 1.00 21.59 111 TRP A C 1
ATOM 658 O O . TRP A 1 111 ? -7.682 60.117 92.432 1.00 19.90 111 TRP A O 1
ATOM 669 N N . LYS A 1 112 ? -5.997 59.253 91.194 1.00 22.24 112 LYS A N 1
ATOM 670 C CA . LYS A 1 112 ? -6.839 58.488 90.275 1.00 22.82 112 LYS A CA 1
ATOM 671 C C . LYS A 1 112 ? -6.120 57.188 90.000 1.00 23.23 112 LYS A C 1
ATOM 672 O O . LYS A 1 112 ? -4.890 57.131 90.059 1.00 23.87 112 LYS A O 1
ATOM 678 N N . VAL A 1 113 ? -6.886 56.154 89.680 1.00 22.45 113 VAL A N 1
ATOM 679 C CA . VAL A 1 113 ? -6.308 54.878 89.305 1.00 22.08 113 VAL A CA 1
ATOM 680 C C . VAL A 1 113 ? -6.748 54.694 87.862 1.00 23.45 113 VAL A C 1
ATOM 681 O O . VAL A 1 113 ? -7.944 54.677 87.559 1.00 24.28 113 VAL A O 1
ATOM 685 N N . HIS A 1 114 ? -5.780 54.585 86.963 1.00 24.38 114 HIS A N 1
ATOM 686 C CA . HIS A 1 114 ? -6.079 54.413 85.553 1.00 24.98 114 HIS A CA 1
ATOM 687 C C . HIS A 1 114 ? -6.335 52.963 85.209 1.00 25.75 114 HIS A C 1
ATOM 688 O O . HIS A 1 114 ? -7.428 52.594 84.790 1.00 28.43 114 HIS A O 1
ATOM 695 N N . LYS A 1 115 ? -5.324 52.136 85.410 1.00 26.07 115 LYS A N 1
ATOM 696 C CA . LYS A 1 115 ? -5.426 50.729 85.079 1.00 26.41 115 LYS A CA 1
ATOM 697 C C . LYS A 1 115 ? -4.696 49.904 86.135 1.00 26.02 115 LYS A C 1
ATOM 698 O O . LYS A 1 115 ? -3.748 50.376 86.763 1.00 26.68 115 LYS A O 1
ATOM 704 N N . ALA A 1 116 ? -5.152 48.677 86.344 1.00 23.79 116 ALA A N 1
ATOM 705 C CA . ALA A 1 116 ? -4.525 47.785 87.306 1.00 22.88 116 ALA A CA 1
ATOM 706 C C . ALA A 1 116 ? -4.908 46.367 86.921 1.00 23.45 116 ALA A C 1
ATOM 707 O O . ALA A 1 116 ? -5.888 46.157 86.201 1.00 23.86 116 ALA A O 1
ATOM 709 N N . GLY A 1 117 ? -4.135 45.391 87.384 1.00 23.07 117 GLY A N 1
ATOM 710 C CA . GLY A 1 117 ? -4.458 44.021 87.048 1.00 22.17 117 GLY A CA 1
ATOM 711 C C . GLY A 1 117 ? -3.446 42.987 87.486 1.00 21.50 117 GLY A C 1
ATOM 712 O O . GLY A 1 117 ? -2.448 43.297 88.144 1.00 21.69 117 GLY A O 1
ATOM 713 N N . VAL A 1 118 ? -3.716 41.744 87.104 1.00 21.36 118 VAL A N 1
ATOM 714 C CA . VAL A 1 118 ? -2.859 40.624 87.442 1.00 21.77 118 VAL A CA 1
ATOM 715 C C . VAL A 1 118 ? -2.761 39.664 86.287 1.00 20.93 118 VAL A C 1
ATOM 716 O O . VAL A 1 118 ? -3.634 39.615 85.414 1.00 20.87 118 VAL A O 1
ATOM 720 N N . VAL A 1 119 ? -1.685 38.896 86.302 1.00 18.98 119 VAL A N 1
ATOM 721 C CA . VAL A 1 119 ? -1.462 37.870 85.310 1.00 20.26 119 VAL A CA 1
ATOM 722 C C . VAL A 1 119 ? -0.960 36.681 86.101 1.00 20.26 119 VAL A C 1
ATOM 723 O O . VAL A 1 119 ? 0.066 36.771 86.772 1.00 20.55 119 VAL A O 1
ATOM 727 N N . MET A 1 120 ? -1.695 35.580 86.057 1.00 19.93 120 MET A N 1
ATOM 728 C CA . MET A 1 120 ? -1.258 34.385 86.757 1.00 19.61 120 MET A CA 1
ATOM 729 C C . MET A 1 120 ? -0.670 33.473 85.698 1.00 19.59 120 MET A C 1
ATOM 730 O O . MET A 1 120 ? -1.229 33.344 84.606 1.00 20.03 120 MET A O 1
ATOM 735 N N . HIS A 1 121 ? 0.465 32.857 86.010 1.00 18.04 121 HIS A N 1
ATOM 736 C CA . HIS A 1 121 ? 1.112 31.971 85.060 1.00 17.76 121 HIS A CA 1
ATOM 737 C C . HIS A 1 121 ? 1.990 30.951 85.764 1.00 18.21 121 HIS A C 1
ATOM 738 O O . HIS A 1 121 ? 2.036 30.898 86.992 1.00 17.42 121 HIS A O 1
ATOM 745 N N . SER A 1 122 ? 2.673 30.134 84.966 1.00 18.30 122 SER A N 1
ATOM 746 C CA . SER A 1 122 ? 3.595 29.133 85.478 1.00 19.30 122 SER A CA 1
ATOM 747 C C . SER A 1 122 ? 3.005 28.189 86.518 1.00 19.87 122 SER A C 1
ATOM 748 O O . SER A 1 122 ? 3.646 27.888 87.526 1.00 18.64 122 SER A O 1
ATOM 751 N N . MET A 1 123 ? 1.792 27.710 86.276 1.00 20.01 123 MET A N 1
ATOM 752 C CA . MET A 1 123 ? 1.163 26.803 87.220 1.00 21.21 123 MET A CA 1
ATOM 753 C C . MET A 1 123 ? 1.949 25.512 87.431 1.00 21.79 123 MET A C 1
ATOM 754 O O . MET A 1 123 ? 2.496 24.941 86.487 1.00 20.61 123 MET A O 1
ATOM 759 N N . VAL A 1 124 ? 1.993 25.062 88.683 1.00 21.03 124 VAL A N 1
ATOM 760 C CA . VAL A 1 124 ? 2.665 23.822 89.043 1.00 20.35 124 VAL A CA 1
ATOM 761 C C . VAL A 1 124 ? 1.658 22.972 89.814 1.00 20.08 124 VAL A C 1
ATOM 762 O O . VAL A 1 124 ? 1.365 23.246 90.976 1.00 19.57 124 VAL A O 1
ATOM 766 N N . PRO A 1 125 ? 1.094 21.941 89.164 1.00 19.99 125 PRO A N 1
ATOM 767 C CA . PRO A 1 125 ? 0.109 21.044 89.786 1.00 19.88 125 PRO A CA 1
ATOM 768 C C . PRO A 1 125 ? 0.697 20.208 90.925 1.00 19.80 125 PRO A C 1
ATOM 769 O O . PRO A 1 125 ? 1.821 19.711 90.832 1.00 18.60 125 PRO A O 1
ATOM 773 N N . LEU A 1 126 ? -0.083 20.043 91.989 1.00 20.23 126 LEU A N 1
ATOM 774 C CA . LEU A 1 126 ? 0.355 19.291 93.159 1.00 20.91 126 LEU A CA 1
ATOM 775 C C . LEU A 1 126 ? -0.649 18.228 93.582 1.00 21.70 126 LEU A C 1
ATOM 776 O O . LEU A 1 126 ? -1.837 18.327 93.276 1.00 21.33 126 LEU A O 1
ATOM 781 N N . MET A 1 127 ? -0.169 17.216 94.300 1.00 21.90 127 MET A N 1
ATOM 782 C CA . MET A 1 127 ? -1.047 16.162 94.795 1.00 23.09 127 MET A CA 1
ATOM 783 C C . MET A 1 127 ? -0.543 15.602 96.121 1.00 24.92 127 MET A C 1
ATOM 784 O O . MET A 1 127 ? 0.637 15.726 96.459 1.00 24.87 127 MET A O 1
ATOM 789 N N . LYS A 1 128 ? -1.455 14.997 96.872 1.00 26.07 128 LYS A N 1
ATOM 790 C CA . LYS A 1 128 ? -1.125 14.399 98.154 1.00 27.19 128 LYS A CA 1
ATOM 791 C C . LYS A 1 128 ? -1.885 13.083 98.224 1.00 27.08 128 LYS A C 1
ATOM 792 O O . LYS A 1 128 ? -2.607 12.809 99.180 1.00 28.01 128 LYS A O 1
ATOM 798 N N . ASP A 1 129 ? -1.728 12.274 97.185 1.00 27.47 129 ASP A N 1
ATOM 799 C CA . ASP A 1 129 ? -2.403 10.990 97.125 1.00 29.08 129 ASP A CA 1
ATOM 800 C C . ASP A 1 129 ? -1.461 9.810 97.334 1.00 28.61 129 ASP A C 1
ATOM 801 O O . ASP A 1 129 ? -1.913 8.686 97.533 1.00 30.12 129 ASP A O 1
ATOM 806 N N . LEU A 1 130 ? -0.157 10.066 97.284 1.00 28.40 130 LEU A N 1
ATOM 807 C CA . LEU A 1 130 ? 0.829 9.014 97.499 1.00 29.43 130 LEU A CA 1
ATOM 808 C C . LEU A 1 130 ? 1.049 8.819 98.993 1.00 32.18 130 LEU A C 1
ATOM 809 O O . LEU A 1 130 ? 1.032 9.775 99.772 1.00 32.27 130 LEU A O 1
ATOM 814 N N . LYS A 1 131 ? 1.258 7.574 99.391 1.00 35.72 131 LYS A N 1
ATOM 815 C CA . LYS A 1 131 ? 1.472 7.261 100.792 1.00 39.18 131 LYS A CA 1
ATOM 816 C C . LYS A 1 131 ? 2.375 6.056 100.959 1.00 42.43 131 LYS A C 1
ATOM 817 O O . LYS A 1 131 ? 2.493 5.222 100.064 1.00 41.67 131 LYS A O 1
ATOM 823 N N . VAL A 1 132 ? 3.022 5.982 102.115 1.00 46.95 132 VAL A N 1
ATOM 824 C CA . VAL A 1 132 ? 3.911 4.874 102.431 1.00 50.36 132 VAL A CA 1
ATOM 825 C C . VAL A 1 132 ? 3.159 3.907 103.337 1.00 51.64 132 VAL A C 1
ATOM 826 O O . VAL A 1 132 ? 2.242 4.312 104.055 1.00 50.31 132 VAL A O 1
ATOM 830 N N . SER A 1 133 ? 3.540 2.633 103.298 1.00 54.32 133 SER A N 1
ATOM 831 C CA . SER A 1 133 ? 2.888 1.613 104.119 1.00 57.13 133 SER A CA 1
ATOM 832 C C . SER A 1 133 ? 2.839 2.044 105.579 1.00 57.47 133 SER A C 1
ATOM 833 O O . SER A 1 133 ? 3.859 2.430 106.159 1.00 56.61 133 SER A O 1
ATOM 836 N N . GLY A 1 134 ? 1.646 1.981 106.164 1.00 58.46 134 GLY A N 1
ATOM 837 C CA . GLY A 1 134 ? 1.486 2.375 107.551 1.00 60.35 134 GLY A CA 1
ATOM 838 C C . GLY A 1 134 ? 1.945 3.802 107.778 1.00 61.19 134 GLY A C 1
ATOM 839 O O . GLY A 1 134 ? 2.542 4.129 108.806 1.00 61.98 134 GLY A O 1
ATOM 840 N N . GLY A 1 135 ? 1.672 4.656 106.799 1.00 61.47 135 GLY A N 1
ATOM 841 C CA . GLY A 1 135 ? 2.051 6.051 106.901 1.00 59.50 135 GLY A CA 1
ATOM 842 C C . GLY A 1 135 ? 0.960 6.915 106.307 1.00 58.74 135 GLY A C 1
ATOM 843 O O . GLY A 1 135 ? -0.018 6.406 105.744 1.00 59.23 135 GLY A O 1
ATOM 844 N N . THR A 1 136 ? 1.115 8.225 106.427 1.00 56.23 136 THR A N 1
ATOM 845 C CA . THR A 1 136 ? 0.126 9.137 105.884 1.00 54.22 136 THR A CA 1
ATOM 846 C C . THR A 1 136 ? 0.522 9.596 104.483 1.00 50.90 136 THR A C 1
ATOM 847 O O . THR A 1 136 ? 1.592 9.250 103.978 1.00 50.02 136 THR A O 1
ATOM 851 N N . SER A 1 137 ? -0.360 10.369 103.863 1.00 47.41 137 SER A N 1
ATOM 852 C CA . SER A 1 137 ? -0.117 10.894 102.531 1.00 44.13 137 SER A CA 1
ATOM 853 C C . SER A 1 137 ? 0.884 12.033 102.606 1.00 41.61 137 SER A C 1
ATOM 854 O O . SER A 1 137 ? 0.916 12.779 103.586 1.00 42.16 137 SER A O 1
ATOM 857 N N . PHE A 1 138 ? 1.710 12.163 101.576 1.00 37.80 138 PHE A N 1
ATOM 858 C CA . PHE A 1 138 ? 2.668 13.255 101.533 1.00 34.39 138 PHE A CA 1
ATOM 859 C C . PHE A 1 138 ? 2.526 14.012 100.218 1.00 33.17 138 PHE A C 1
ATOM 860 O O . PHE A 1 138 ? 2.117 13.447 99.201 1.00 31.88 138 PHE A O 1
ATOM 868 N N . GLU A 1 139 ? 2.837 15.303 100.256 1.00 31.88 139 GLU A N 1
ATOM 869 C CA . GLU A 1 139 ? 2.732 16.167 99.090 1.00 30.52 139 GLU A CA 1
ATOM 870 C C . GLU A 1 139 ? 3.844 15.900 98.080 1.00 29.02 139 GLU A C 1
ATOM 871 O O . GLU A 1 139 ? 4.994 15.675 98.453 1.00 29.38 139 GLU A O 1
ATOM 877 N N . THR A 1 140 ? 3.491 15.922 96.800 1.00 26.99 140 THR A N 1
ATOM 878 C CA . THR A 1 140 ? 4.464 15.726 95.729 1.00 26.29 140 THR A CA 1
ATOM 879 C C . THR A 1 140 ? 3.977 16.416 94.467 1.00 25.49 140 THR A C 1
ATOM 880 O O . THR A 1 140 ? 2.849 16.912 94.400 1.00 25.96 140 THR A O 1
ATOM 884 N N . LEU A 1 141 ? 4.841 16.455 93.463 1.00 24.86 141 LEU A N 1
ATOM 885 C CA . LEU A 1 141 ? 4.452 17.020 92.191 1.00 23.14 141 LEU A CA 1
ATOM 886 C C . LEU A 1 141 ? 3.425 16.029 91.662 1.00 24.57 141 LEU A C 1
ATOM 887 O O . LEU A 1 141 ? 3.270 14.922 92.188 1.00 25.25 141 LEU A O 1
ATOM 892 N N . THR A 1 142 ? 2.732 16.420 90.613 1.00 24.73 142 THR A N 1
ATOM 893 C CA . THR A 1 142 ? 1.722 15.574 90.028 1.00 25.33 142 THR A CA 1
ATOM 894 C C . THR A 1 142 ? 2.380 14.690 88.944 1.00 24.78 142 THR A C 1
ATOM 895 O O . THR A 1 142 ? 3.439 15.046 88.424 1.00 25.55 142 THR A O 1
ATOM 899 N N . PHE A 1 143 ? 1.785 13.537 88.629 1.00 24.37 143 PHE A N 1
ATOM 900 C CA . PHE A 1 143 ? 2.335 12.626 87.605 1.00 25.63 143 PHE A CA 1
ATOM 901 C C . PHE A 1 143 ? 2.307 13.214 86.197 1.00 27.54 143 PHE A C 1
ATOM 902 O O . PHE A 1 143 ? 3.238 13.013 85.414 1.00 28.31 143 PHE A O 1
ATOM 910 N N . THR A 1 144 ? 1.203 13.886 85.868 1.00 29.13 144 THR A N 1
ATOM 911 C CA . THR A 1 144 ? 1.013 14.512 84.561 1.00 31.74 144 THR A CA 1
ATOM 912 C C . THR A 1 144 ? 0.503 15.934 84.733 1.00 33.02 144 THR A C 1
ATOM 913 O O . THR A 1 144 ? 0.430 16.442 85.848 1.00 33.78 144 THR A O 1
ATOM 917 N N . ASP A 1 145 ? 0.135 16.569 83.626 1.00 34.72 145 ASP A N 1
ATOM 918 C CA . ASP A 1 145 ? -0.349 17.939 83.676 1.00 35.33 145 ASP A CA 1
ATOM 919 C C . ASP A 1 145 ? -1.854 18.039 83.477 1.00 32.12 145 ASP A C 1
ATOM 920 O O . ASP A 1 145 ? -2.372 19.102 83.144 1.00 31.35 145 ASP A O 1
ATOM 925 N N . THR A 1 146 ? -2.561 16.938 83.695 1.00 27.64 146 THR A N 1
ATOM 926 C CA . THR A 1 146 ? -4.006 16.946 83.530 1.00 24.99 146 THR A CA 1
ATOM 927 C C . THR A 1 146 ? -4.793 17.771 84.566 1.00 23.03 146 THR A C 1
ATOM 928 O O . THR A 1 146 ? -5.848 18.315 84.247 1.00 24.80 146 THR A O 1
ATOM 932 N N . PRO A 1 147 ? -4.301 17.878 85.812 1.00 20.67 147 PRO A N 1
ATOM 933 C CA . PRO A 1 147 ? -5.059 18.668 86.795 1.00 19.19 147 PRO A CA 1
ATOM 934 C C . PRO A 1 147 ? -5.153 20.138 86.387 1.00 18.48 147 PRO A C 1
ATOM 935 O O . PRO A 1 147 ? -4.231 20.677 85.779 1.00 17.58 147 PRO A O 1
ATOM 939 N N . TYR A 1 148 ? -6.260 20.789 86.724 1.00 17.44 148 TYR A N 1
ATOM 940 C CA . TYR A 1 148 ? -6.424 22.189 86.366 1.00 16.80 148 TYR A CA 1
ATOM 941 C C . TYR A 1 148 ? -7.242 22.982 87.369 1.00 17.64 148 TYR A C 1
ATOM 942 O O . TYR A 1 148 ? -7.978 22.420 88.183 1.00 17.68 148 TYR A O 1
ATOM 951 N N . LEU A 1 149 ? -7.096 24.301 87.296 1.00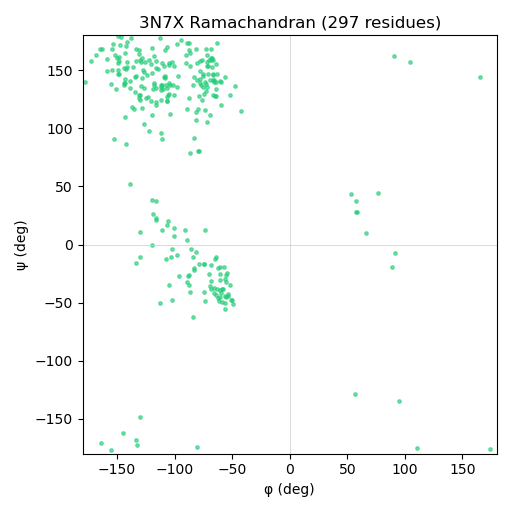 18.00 149 LEU A N 1
ATOM 952 C CA . LEU A 1 149 ? -7.790 25.227 88.177 1.00 18.75 149 LEU A CA 1
ATOM 953 C C . LEU A 1 149 ? -9.045 25.756 87.484 1.00 19.93 149 LEU A C 1
ATOM 954 O O . LEU A 1 149 ? -9.048 25.947 86.267 1.00 20.95 149 LEU A O 1
ATOM 959 N N . GLU A 1 150 ? -10.107 25.981 88.255 1.00 19.81 150 GLU A N 1
ATOM 960 C CA . GLU A 1 150 ? -11.351 26.516 87.703 1.00 19.78 150 GLU A CA 1
ATOM 961 C C . GLU A 1 150 ? -11.480 27.976 88.134 1.00 20.54 150 GLU A C 1
ATOM 962 O O . GLU A 1 150 ? -11.240 28.309 89.295 1.00 21.10 150 GLU A O 1
ATOM 968 N N . ILE A 1 151 ? -11.843 28.844 87.193 1.00 19.96 151 ILE A N 1
ATOM 969 C CA . ILE A 1 151 ? -11.998 30.269 87.468 1.00 19.30 151 ILE A CA 1
ATOM 970 C C . ILE A 1 151 ? -13.411 30.705 87.093 1.00 20.11 151 ILE A C 1
ATOM 971 O O . ILE A 1 151 ? -13.864 30.470 85.969 1.00 20.76 151 ILE A O 1
ATOM 976 N N . PHE A 1 152 ? -14.096 31.345 88.037 1.00 19.90 152 PHE A N 1
ATOM 977 C CA . PHE A 1 152 ? -15.476 31.784 87.840 1.00 19.94 152 PHE A CA 1
ATOM 978 C C . PHE A 1 152 ? -15.698 33.287 88.025 1.00 20.85 152 PHE A C 1
ATOM 979 O O . PHE A 1 152 ? -14.913 33.975 88.678 1.00 20.32 152 PHE A O 1
ATOM 987 N N . LYS A 1 153 ? -16.795 33.769 87.445 1.00 21.54 153 LYS A N 1
ATOM 988 C CA . LYS A 1 153 ? -17.237 35.159 87.550 1.00 21.62 153 LYS A CA 1
ATOM 989 C C . LYS A 1 153 ? -18.759 35.062 87.598 1.00 22.27 153 LYS A C 1
ATOM 990 O O . LYS A 1 153 ? -19.361 34.283 86.851 1.00 21.78 153 LYS A O 1
ATOM 996 N N . ASP A 1 154 ? -19.379 35.834 88.482 1.00 22.39 154 ASP A N 1
ATOM 997 C CA . ASP A 1 154 ? -20.829 35.815 88.617 1.00 22.94 154 ASP A CA 1
ATOM 998 C C . ASP A 1 154 ? -21.447 36.787 87.620 1.00 23.73 154 ASP A C 1
ATOM 999 O O . ASP A 1 154 ? -21.835 37.897 87.976 1.00 25.82 154 ASP A O 1
ATOM 1004 N N . THR A 1 155 ? -21.542 36.361 86.366 1.00 22.08 155 THR A N 1
ATOM 1005 C CA . THR A 1 155 ? -22.093 37.213 85.325 1.00 21.29 155 THR A CA 1
ATOM 1006 C C . THR A 1 155 ? -23.610 37.209 85.234 1.00 21.84 155 THR A C 1
ATOM 1007 O O . THR A 1 155 ? -24.197 38.152 84.702 1.00 23.60 155 THR A O 1
ATOM 1011 N N . THR A 1 156 ? -24.250 36.161 85.742 1.00 21.11 156 THR A N 1
ATOM 1012 C CA . THR A 1 156 ? -25.703 36.078 85.668 1.00 21.41 156 THR A CA 1
ATOM 1013 C C . THR A 1 156 ? -26.430 36.715 86.847 1.00 22.76 156 THR A C 1
ATOM 1014 O O . THR A 1 156 ? -27.655 36.646 86.933 1.00 24.14 156 THR A O 1
ATOM 1018 N N . GLY A 1 157 ? -25.676 37.328 87.756 1.00 23.09 157 GLY A N 1
ATOM 1019 C CA . GLY A 1 157 ? -26.281 38.001 88.894 1.00 23.15 157 GLY A CA 1
ATOM 1020 C C . GLY A 1 157 ? -26.792 37.144 90.034 1.00 24.31 157 GLY A C 1
ATOM 1021 O O . GLY A 1 157 ? -27.884 37.381 90.555 1.00 25.39 157 GLY A O 1
ATOM 1022 N N . LEU A 1 158 ? -26.001 36.160 90.441 1.00 23.71 158 LEU A N 1
ATOM 1023 C CA . LEU A 1 158 ? -26.390 35.277 91.528 1.00 22.87 158 LEU A CA 1
ATOM 1024 C C . LEU A 1 158 ? -26.305 35.945 92.899 1.00 23.66 158 LEU A C 1
ATOM 1025 O O . LEU A 1 158 ? -27.251 35.886 93.683 1.00 24.74 158 LEU A O 1
ATOM 1030 N N . HIS A 1 159 ? -25.174 36.591 93.173 1.00 23.26 159 HIS A N 1
ATOM 1031 C CA . HIS A 1 159 ? -24.936 37.198 94.478 1.00 23.28 159 HIS A CA 1
ATOM 1032 C C . HIS A 1 159 ? -24.672 38.697 94.521 1.00 24.24 159 HIS A C 1
ATOM 1033 O O . HIS A 1 159 ? -24.188 39.289 93.557 1.00 25.99 159 HIS A O 1
ATOM 1040 N N . ASN A 1 160 ? -24.961 39.291 95.676 1.00 23.49 160 ASN A N 1
ATOM 1041 C CA . ASN A 1 160 ? -24.743 40.714 95.910 1.00 22.71 160 ASN A CA 1
ATOM 1042 C C . ASN A 1 160 ? -23.640 40.890 96.951 1.00 23.42 160 ASN A C 1
ATOM 1043 O O . ASN A 1 160 ? -22.687 41.645 96.748 1.00 23.90 160 ASN A O 1
ATOM 1048 N N . GLN A 1 161 ? -23.772 40.179 98.067 1.00 24.09 161 GLN A N 1
ATOM 1049 C CA . GLN A 1 161 ? -22.801 40.278 99.149 1.00 25.26 161 GLN A CA 1
ATOM 1050 C C . GLN A 1 161 ? -22.472 38.925 99.779 1.00 24.97 161 GLN A C 1
ATOM 1051 O O . GLN A 1 161 ? -23.363 38.132 100.085 1.00 25.65 161 GLN A O 1
ATOM 1057 N N . LEU A 1 162 ? -21.188 38.667 99.988 1.00 23.67 162 LEU A N 1
ATOM 1058 C CA . LEU A 1 162 ? -20.769 37.410 100.586 1.00 22.78 162 LEU A CA 1
ATOM 1059 C C . LEU A 1 162 ? -19.801 37.668 101.728 1.00 23.14 162 LEU A C 1
ATOM 1060 O O . LEU A 1 162 ? -19.249 38.764 101.853 1.00 22.26 162 LEU A O 1
ATOM 1065 N N . SER A 1 163 ? -19.604 36.650 102.560 1.00 23.25 163 SER A N 1
ATOM 1066 C CA . SER A 1 163 ? -18.683 36.744 103.685 1.00 23.48 163 SER A CA 1
ATOM 1067 C C . SER A 1 163 ? -17.553 35.759 103.478 1.00 23.27 163 SER A C 1
ATOM 1068 O O . SER A 1 163 ? -17.728 34.734 102.816 1.00 23.82 163 SER A O 1
ATOM 1071 N N . THR A 1 164 ? -16.391 36.079 104.033 1.00 23.14 164 THR A N 1
ATOM 1072 C CA . THR A 1 164 ? -15.240 35.196 103.942 1.00 24.26 164 THR A CA 1
ATOM 1073 C C . THR A 1 164 ? -15.556 33.999 104.836 1.00 24.98 164 THR A C 1
ATOM 1074 O O . THR A 1 164 ? -16.338 34.124 105.781 1.00 24.92 164 THR A O 1
ATOM 1078 N N . LYS A 1 165 ? -14.973 32.840 104.542 1.00 27.26 165 LYS A N 1
ATOM 1079 C CA . LYS A 1 165 ? -15.227 31.664 105.367 1.00 29.45 165 LYS A CA 1
ATOM 1080 C C . LYS A 1 165 ? -14.789 31.979 106.799 1.00 31.67 165 LYS A C 1
ATOM 1081 O O . LYS A 1 165 ? -15.470 31.631 107.761 1.00 30.28 165 LYS A O 1
ATOM 1087 N N . GLU A 1 166 ? -13.646 32.641 106.933 1.00 35.82 166 GLU A N 1
ATOM 1088 C CA . GLU A 1 166 ? -13.145 33.041 108.241 1.00 41.16 166 GLU A CA 1
ATOM 1089 C C . GLU A 1 166 ? -13.373 34.532 108.329 1.00 42.99 166 GLU A C 1
ATOM 1090 O O . GLU A 1 166 ? -12.972 35.277 107.439 1.00 45.17 166 GLU A O 1
ATOM 1096 N N . THR A 1 167 ? -13.999 34.981 109.403 1.00 45.09 167 THR A N 1
ATOM 1097 C CA . THR A 1 167 ? -14.297 36.399 109.531 1.00 48.37 167 THR A CA 1
ATOM 1098 C C . THR A 1 167 ? -13.253 37.254 110.225 1.00 47.23 167 THR A C 1
ATOM 1099 O O . THR A 1 167 ? -13.509 38.407 110.562 1.00 48.25 167 THR A O 1
ATOM 1103 N N . ASP A 1 168 ? -12.071 36.700 110.423 1.00 47.10 168 ASP A N 1
ATOM 1104 C CA . ASP A 1 168 ? -11.010 37.439 111.078 1.00 48.05 168 ASP A CA 1
ATOM 1105 C C . ASP A 1 168 ? -9.826 37.589 110.136 1.00 45.76 168 ASP A C 1
ATOM 1106 O O . ASP A 1 168 ? -8.681 37.734 110.578 1.00 47.87 168 ASP A O 1
ATOM 1111 N N . VAL A 1 169 ? -10.098 37.549 108.839 1.00 39.99 169 VAL A N 1
ATOM 1112 C CA . VAL A 1 169 ? -9.034 37.673 107.855 1.00 35.87 169 VAL A CA 1
ATOM 1113 C C . VAL A 1 169 ? -8.404 39.076 107.875 1.00 32.18 169 VAL A C 1
ATOM 1114 O O . VAL A 1 169 ? -9.095 40.077 108.048 1.00 30.71 169 VAL A O 1
ATOM 1118 N N . THR A 1 170 ? -7.085 39.134 107.709 1.00 28.78 170 THR A N 1
ATOM 1119 C CA . THR A 1 170 ? -6.349 40.398 107.721 1.00 26.27 170 THR A CA 1
ATOM 1120 C C . THR A 1 170 ? -5.844 40.778 106.334 1.00 25.91 170 THR A C 1
ATOM 1121 O O . THR A 1 170 ? -5.849 39.957 105.416 1.00 26.28 170 THR A O 1
ATOM 1125 N N . LEU A 1 171 ? -5.392 42.019 106.186 1.00 23.25 171 LEU A N 1
ATOM 1126 C CA . LEU A 1 171 ? -4.859 42.457 104.908 1.00 21.80 171 LEU A CA 1
ATOM 1127 C C . LEU A 1 171 ? -3.654 41.591 104.536 1.00 22.77 171 LEU A C 1
ATOM 1128 O O . LEU A 1 171 ? -3.468 41.235 103.368 1.00 24.33 171 LEU A O 1
ATOM 1133 N N . ALA A 1 172 ? -2.835 41.249 105.526 1.00 21.44 172 ALA A N 1
ATOM 1134 C CA . ALA A 1 172 ? -1.664 40.418 105.268 1.00 20.84 172 ALA A CA 1
ATOM 1135 C C . ALA A 1 172 ? -2.067 39.097 104.604 1.00 21.33 172 ALA A C 1
ATOM 1136 O O . ALA A 1 172 ? -1.426 38.654 103.651 1.00 21.70 172 ALA A O 1
ATOM 1138 N N . LYS A 1 173 ? -3.127 38.470 105.107 1.00 21.84 173 LYS A N 1
ATOM 1139 C CA . LYS A 1 173 ? -3.598 37.207 104.544 1.00 23.39 173 LYS A CA 1
ATOM 1140 C C . LYS A 1 173 ? -3.948 37.369 103.064 1.00 22.66 173 LYS A C 1
ATOM 1141 O O . LYS A 1 173 ? -3.518 36.576 102.224 1.00 20.04 173 LYS A O 1
ATOM 1147 N N . TRP A 1 174 ? -4.731 38.399 102.750 1.00 20.80 174 TRP A N 1
ATOM 1148 C CA . TRP A 1 174 ? -5.121 38.651 101.370 1.00 21.07 174 TRP A CA 1
ATOM 1149 C C . TRP A 1 174 ? -3.906 38.858 100.470 1.00 21.84 174 TRP A C 1
ATOM 1150 O O . TRP A 1 174 ? -3.895 38.422 99.320 1.00 21.70 174 TRP A O 1
ATOM 1161 N N . ILE A 1 175 ? -2.887 39.533 100.985 1.00 21.61 175 ILE A N 1
ATOM 1162 C CA . ILE A 1 175 ? -1.686 39.759 100.199 1.00 21.24 175 ILE A CA 1
ATOM 1163 C C . ILE A 1 175 ? -0.979 38.423 100.009 1.00 22.40 175 ILE A C 1
ATOM 1164 O O . ILE A 1 175 ? -0.429 38.136 98.947 1.00 22.67 175 ILE A O 1
ATOM 1169 N N . GLN A 1 176 ? -1.003 37.600 101.048 1.00 22.71 176 GLN A N 1
ATOM 1170 C CA . GLN A 1 176 ? -0.365 36.295 100.991 1.00 23.83 176 GLN A CA 1
ATOM 1171 C C . GLN A 1 176 ? -1.047 35.379 99.980 1.00 22.70 176 GLN A C 1
ATOM 1172 O O . GLN A 1 176 ? -0.385 34.615 99.271 1.00 21.20 176 GLN A O 1
ATOM 1178 N N . ASN A 1 177 ? -2.370 35.474 99.893 1.00 21.19 177 ASN A N 1
ATOM 1179 C CA . ASN A 1 177 ? -3.103 34.589 99.002 1.00 20.51 177 ASN A CA 1
ATOM 1180 C C . ASN A 1 177 ? -4.579 34.961 98.910 1.00 19.37 177 ASN A C 1
ATOM 1181 O O . ASN A 1 177 ? -5.120 35.642 99.784 1.00 17.90 177 ASN A O 1
ATOM 1186 N N . PRO A 1 178 ? -5.241 34.546 97.822 1.00 19.50 178 PRO A N 1
ATOM 1187 C CA . PRO A 1 178 ? -6.667 34.847 97.689 1.00 19.95 178 PRO A CA 1
ATOM 1188 C C . PRO A 1 178 ? -7.322 34.056 98.823 1.00 21.12 178 PRO A C 1
ATOM 1189 O O . PRO A 1 178 ? -6.905 32.935 99.114 1.00 20.44 178 PRO A O 1
ATOM 1193 N N . GLN A 1 179 ? -8.331 34.631 99.466 1.00 22.07 179 GLN A N 1
ATOM 1194 C CA . GLN A 1 179 ? -8.989 33.961 100.584 1.00 22.28 179 GLN A CA 1
ATOM 1195 C C . GLN A 1 179 ? -10.327 33.324 100.222 1.00 23.29 179 GLN A C 1
ATOM 1196 O O . GLN A 1 179 ? -10.977 33.720 99.251 1.00 24.21 179 GLN A O 1
ATOM 1202 N N . LEU A 1 180 ? -10.737 32.333 101.009 1.00 22.38 180 LEU A N 1
ATOM 1203 C CA . LEU A 1 180 ? -11.998 31.649 100.758 1.00 22.27 180 LEU A CA 1
ATOM 1204 C C . LEU A 1 180 ? -13.219 32.489 101.105 1.00 22.87 180 LEU A C 1
ATOM 1205 O O . LEU A 1 180 ? -13.260 33.172 102.129 1.00 24.03 180 LEU A O 1
ATOM 1210 N N . VAL A 1 181 ? -14.214 32.426 100.231 1.00 23.51 181 VAL A N 1
ATOM 1211 C CA . VAL A 1 181 ? -15.462 33.152 100.407 1.00 22.39 181 VAL A CA 1
ATOM 1212 C C . VAL A 1 181 ? -16.593 32.138 100.293 1.00 22.55 181 VAL A C 1
ATOM 1213 O O . VAL A 1 181 ? -16.586 31.286 99.403 1.00 22.81 181 VAL A O 1
ATOM 1217 N N . THR A 1 182 ? -17.556 32.216 101.201 1.00 22.06 182 THR A N 1
ATOM 1218 C CA . THR A 1 182 ? -18.675 31.289 101.168 1.00 22.65 182 THR A CA 1
ATOM 1219 C C . THR A 1 182 ? -19.695 31.775 100.149 1.00 23.25 182 THR A C 1
ATOM 1220 O O . THR A 1 182 ? -20.305 32.828 100.324 1.00 24.04 182 THR A O 1
ATOM 1224 N N . VAL A 1 183 ? -19.873 31.003 99.082 1.00 23.58 183 VAL A N 1
ATOM 1225 C CA . VAL A 1 183 ? -20.809 31.371 98.029 1.00 24.38 183 VAL A CA 1
ATOM 1226 C C . VAL A 1 183 ? -22.181 30.711 98.182 1.00 26.19 183 VAL A C 1
ATOM 1227 O O . VAL A 1 183 ? -23.186 31.256 97.731 1.00 27.67 183 VAL A O 1
ATOM 1231 N N . GLN A 1 184 ? -22.216 29.542 98.817 1.00 27.59 184 GLN A N 1
ATOM 1232 C CA . GLN A 1 184 ? -23.460 28.803 99.043 1.00 28.90 184 GLN A CA 1
ATOM 1233 C C . GLN A 1 184 ? -23.308 27.942 100.281 1.00 29.04 184 GLN A C 1
ATOM 1234 O O . GLN A 1 184 ? -22.875 26.790 100.190 1.00 29.47 184 GLN A O 1
ATOM 1240 N N . SER A 1 185 ? -23.671 28.493 101.433 1.00 28.90 185 SER A N 1
ATOM 1241 C CA . SER A 1 185 ? -23.547 27.769 102.695 1.00 29.07 185 SER A CA 1
ATOM 1242 C C . SER A 1 185 ? -24.250 26.413 102.713 1.00 29.05 185 SER A C 1
ATOM 1243 O O . SER A 1 185 ? -23.852 25.522 103.459 1.00 28.81 185 SER A O 1
ATOM 1246 N N . THR A 1 186 ? -25.282 26.249 101.888 1.00 29.53 186 THR A N 1
ATOM 1247 C CA . THR A 1 186 ? -26.024 24.989 101.852 1.00 31.51 186 THR A CA 1
ATOM 1248 C C . THR A 1 186 ? -25.661 24.069 100.686 1.00 31.34 186 THR A C 1
ATOM 1249 O O . THR A 1 186 ? -26.311 23.042 100.483 1.00 32.10 186 THR A O 1
ATOM 1253 N N . ALA A 1 187 ? -24.628 24.427 99.929 1.00 30.08 187 ALA A N 1
ATOM 1254 C CA . ALA A 1 187 ? -24.220 23.632 98.773 1.00 28.39 187 ALA A CA 1
ATOM 1255 C C . ALA A 1 187 ? -23.411 22.377 99.086 1.00 27.58 187 ALA A C 1
ATOM 1256 O O . ALA A 1 187 ? -22.184 22.365 98.970 1.00 27.17 187 ALA A O 1
ATOM 1258 N N . ALA A 1 188 ? -24.100 21.314 99.475 1.00 25.85 188 ALA A N 1
ATOM 1259 C CA . ALA A 1 188 ? -23.419 20.063 99.763 1.00 25.67 188 ALA A CA 1
ATOM 1260 C C . ALA A 1 188 ? -22.907 19.505 98.433 1.00 25.30 188 ALA A C 1
ATOM 1261 O O . ALA A 1 188 ? -21.838 18.897 98.373 1.00 26.71 188 ALA A O 1
ATOM 1263 N N . ASN A 1 189 ? -23.686 19.720 97.373 1.00 24.40 189 ASN A N 1
ATOM 1264 C CA . ASN A 1 189 ? -23.337 19.263 96.028 1.00 23.79 189 ASN A CA 1
ATOM 1265 C C . ASN A 1 189 ? -22.145 20.053 95.485 1.00 23.68 189 ASN A C 1
ATOM 1266 O O . ASN A 1 189 ? -22.262 21.245 95.183 1.00 22.24 189 ASN A O 1
ATOM 1271 N N . TYR A 1 190 ? -21.003 19.382 95.346 1.00 22.85 190 TYR A N 1
ATOM 1272 C CA . TYR A 1 190 ? -19.793 20.047 94.879 1.00 22.48 190 TYR A CA 1
ATOM 1273 C C . TYR A 1 190 ? -19.859 20.560 93.444 1.00 22.81 190 TYR A C 1
ATOM 1274 O O . TYR A 1 190 ? -19.000 21.338 93.030 1.00 22.80 190 TYR A O 1
ATOM 1283 N N . GLU A 1 191 ? -20.873 20.139 92.691 1.00 22.30 191 GLU A N 1
ATOM 1284 C CA . GLU A 1 191 ? -21.022 20.593 91.307 1.00 22.87 191 GLU A CA 1
ATOM 1285 C C . GLU A 1 191 ? -21.775 21.917 91.200 1.00 22.89 191 GLU A C 1
ATOM 1286 O O . GLU A 1 191 ? -21.911 22.473 90.111 1.00 23.81 191 GLU A O 1
ATOM 1292 N N . ASP A 1 192 ? -22.249 22.437 92.326 1.00 22.49 192 ASP A N 1
ATOM 1293 C CA . ASP A 1 192 ? -23.020 23.672 92.295 1.00 22.05 192 ASP A CA 1
ATOM 1294 C C . ASP A 1 192 ? -22.366 24.822 91.530 1.00 21.87 192 ASP A C 1
ATOM 1295 O O . ASP A 1 192 ? -23.008 25.471 90.702 1.00 21.17 192 ASP A O 1
ATOM 1300 N N . PRO A 1 193 ? -21.079 25.089 91.787 1.00 21.72 193 PRO A N 1
ATOM 1301 C CA . PRO A 1 193 ? -20.403 26.184 91.085 1.00 21.09 193 PRO A CA 1
ATOM 1302 C C . PRO A 1 193 ? -20.455 26.101 89.557 1.00 21.19 193 PRO A C 1
ATOM 1303 O O . PRO A 1 193 ? -20.733 27.102 88.894 1.00 20.99 193 PRO A O 1
ATOM 1307 N N . ILE A 1 194 ? -20.197 24.921 88.993 1.00 20.87 194 ILE A N 1
ATOM 1308 C CA . ILE A 1 194 ? -20.221 24.782 87.536 1.00 20.35 194 ILE A CA 1
ATOM 1309 C C . ILE A 1 194 ? -21.638 24.787 86.972 1.00 21.07 194 ILE A C 1
ATOM 1310 O O . ILE A 1 194 ? -21.835 24.991 85.776 1.00 22.07 194 ILE A O 1
ATOM 1315 N N . GLN A 1 195 ? -22.627 24.563 87.826 1.00 20.70 195 GLN A N 1
ATOM 1316 C CA . GLN A 1 195 ? -24.004 24.590 87.368 1.00 20.54 195 GLN A CA 1
ATOM 1317 C C . GLN A 1 195 ? -24.543 26.015 87.438 1.00 20.36 195 GLN A C 1
ATOM 1318 O O . GLN A 1 195 ? -25.435 26.383 86.678 1.00 20.22 195 GLN A O 1
ATOM 1324 N N . GLN A 1 196 ? -23.971 26.822 88.329 1.00 20.03 196 GLN A N 1
ATOM 1325 C CA . GLN A 1 196 ? -24.461 28.178 88.560 1.00 20.31 196 GLN A CA 1
ATOM 1326 C C . GLN A 1 196 ? -23.743 29.399 87.981 1.00 21.00 196 GLN A C 1
ATOM 1327 O O . GLN A 1 196 ? -24.388 30.280 87.410 1.00 20.47 196 GLN A O 1
ATOM 1333 N N . PHE A 1 197 ? -22.428 29.479 88.140 1.00 20.69 197 PHE A N 1
ATOM 1334 C CA . PHE A 1 197 ? -21.693 30.636 87.637 1.00 21.16 197 PHE A CA 1
ATOM 1335 C C . PHE A 1 197 ? -21.720 30.788 86.115 1.00 22.04 197 PHE A C 1
ATOM 1336 O O . PHE A 1 197 ? -21.404 29.855 85.373 1.00 22.80 197 PHE A O 1
ATOM 1344 N N . GLY A 1 198 ? -22.106 31.978 85.662 1.00 21.24 198 GLY A N 1
ATOM 1345 C CA . GLY A 1 198 ? -22.207 32.251 84.238 1.00 21.28 198 GLY A CA 1
ATOM 1346 C C . GLY A 1 198 ? -20.916 32.184 83.446 1.00 21.37 198 GLY A C 1
ATOM 1347 O O . GLY A 1 198 ? -20.908 31.727 82.304 1.00 21.05 198 GLY A O 1
ATOM 1348 N N . PHE A 1 199 ? -19.827 32.651 84.045 1.00 21.03 199 PHE A N 1
ATOM 1349 C CA . PHE A 1 199 ? -18.530 32.639 83.389 1.00 20.50 199 PHE A CA 1
ATOM 1350 C C . PHE A 1 199 ? -17.625 31.586 84.003 1.00 21.21 199 PHE A C 1
ATOM 1351 O O . PHE A 1 199 ? -17.546 31.450 85.222 1.00 22.00 199 PHE A O 1
ATOM 1359 N N . MET A 1 200 ? -16.919 30.856 83.156 1.00 20.51 200 MET A N 1
ATOM 1360 C CA . MET A 1 200 ? -16.018 29.837 83.648 1.00 21.43 200 MET A CA 1
ATOM 1361 C C . MET A 1 200 ? -14.913 29.543 82.653 1.00 21.30 200 MET A C 1
ATOM 1362 O O . MET A 1 200 ? -15.152 29.474 81.449 1.00 21.56 200 MET A O 1
ATOM 1367 N N . GLU A 1 201 ? -13.699 29.381 83.161 1.00 20.66 201 GLU A N 1
ATOM 1368 C CA . GLU A 1 201 ? -12.576 29.038 82.309 1.00 21.63 201 GLU A CA 1
ATOM 1369 C C . GLU A 1 201 ? -11.593 28.229 83.131 1.00 21.61 201 GLU A C 1
ATOM 1370 O O . GLU A 1 201 ? -11.635 28.251 84.365 1.00 22.19 201 GLU A O 1
ATOM 1376 N N . GLN A 1 202 ? -10.726 27.495 82.446 1.00 19.96 202 GLN A N 1
ATOM 1377 C CA . GLN A 1 202 ? -9.750 26.657 83.118 1.00 19.30 202 GLN A CA 1
ATOM 1378 C C . GLN A 1 202 ? -8.346 27.205 82.964 1.00 19.69 202 GLN A C 1
ATOM 1379 O O . GLN A 1 202 ? -8.048 27.915 82.005 1.00 21.03 202 GLN A O 1
ATOM 1385 N N . MET A 1 203 ? -7.485 26.877 83.919 1.00 18.75 203 MET A N 1
ATOM 1386 C CA . MET A 1 203 ? -6.098 27.290 83.848 1.00 17.94 203 MET A CA 1
ATOM 1387 C C . MET A 1 203 ? -5.242 26.067 84.108 1.00 19.05 203 MET A C 1
ATOM 1388 O O . MET A 1 203 ? -5.460 25.346 85.082 1.00 19.66 203 MET A O 1
ATOM 1393 N N . ARG A 1 204 ? -4.282 25.821 83.227 1.00 19.27 204 ARG A N 1
ATOM 1394 C CA . ARG A 1 204 ? -3.389 24.688 83.390 1.00 20.25 204 ARG A CA 1
ATOM 1395 C C . ARG A 1 204 ? -1.965 25.087 83.053 1.00 19.07 204 ARG A C 1
ATOM 1396 O O . ARG A 1 204 ? -1.700 26.233 82.690 1.00 18.00 204 ARG A O 1
ATOM 1404 N N . THR A 1 205 ? -1.045 24.145 83.203 1.00 18.15 205 THR A N 1
ATOM 1405 C CA . THR A 1 205 ? 0.354 24.407 82.916 1.00 19.61 205 THR A CA 1
ATOM 1406 C C . THR A 1 205 ? 0.502 25.099 81.563 1.00 19.93 205 THR A C 1
ATOM 1407 O O . THR A 1 205 ? -0.150 24.720 80.583 1.00 19.16 205 THR A O 1
ATOM 1411 N N . GLY A 1 206 ? 1.348 26.123 81.518 1.00 18.96 206 GLY A N 1
ATOM 1412 C CA . GLY A 1 206 ? 1.569 26.841 80.275 1.00 18.00 206 GLY A CA 1
ATOM 1413 C C . GLY A 1 206 ? 0.633 28.011 80.022 1.00 18.85 206 GLY A C 1
ATOM 1414 O O . GLY A 1 206 ? 0.939 28.884 79.213 1.00 18.88 206 GLY A O 1
ATOM 1415 N N . ASP A 1 207 ? -0.509 28.042 80.701 1.00 18.55 207 ASP A N 1
ATOM 1416 C CA . ASP A 1 207 ? -1.456 29.132 80.503 1.00 18.96 207 ASP A CA 1
ATOM 1417 C C . ASP A 1 207 ? -1.028 30.411 81.194 1.00 18.79 207 ASP A C 1
ATOM 1418 O O . ASP A 1 207 ? -0.229 30.395 82.128 1.00 19.05 207 ASP A O 1
ATOM 1423 N N . ARG A 1 208 ? -1.576 31.518 80.707 1.00 18.79 208 ARG A N 1
ATOM 1424 C CA . ARG A 1 208 ? -1.357 32.836 81.288 1.00 19.27 208 ARG A CA 1
ATOM 1425 C C . ARG A 1 208 ? -2.776 33.376 81.408 1.00 19.39 208 ARG A C 1
ATOM 1426 O O . ARG A 1 208 ? -3.523 33.371 80.433 1.00 19.10 208 ARG A O 1
ATOM 1434 N N . LYS A 1 209 ? -3.160 33.803 82.605 1.00 19.54 209 LYS A N 1
ATOM 1435 C CA . LYS A 1 209 ? -4.500 34.333 82.819 1.00 18.98 209 LYS A CA 1
ATOM 1436 C C . LYS A 1 209 ? -4.387 35.761 83.302 1.00 18.49 209 LYS A C 1
ATOM 1437 O O . LYS A 1 209 ? -3.922 36.024 84.414 1.00 19.34 209 LYS A O 1
ATOM 1443 N N . ALA A 1 210 ? -4.811 36.687 82.454 1.00 17.95 210 ALA A N 1
ATOM 1444 C CA . ALA A 1 210 ? -4.730 38.099 82.782 1.00 17.43 210 ALA A CA 1
ATOM 1445 C C . ALA A 1 210 ? -6.090 38.725 83.025 1.00 17.60 210 ALA A C 1
ATOM 1446 O O . ALA A 1 210 ? -7.030 38.521 82.256 1.00 17.60 210 ALA A O 1
ATOM 1448 N N . TYR A 1 211 ? -6.181 39.489 84.107 1.00 17.91 211 TYR A N 1
ATOM 1449 C CA . TYR A 1 211 ? -7.414 40.169 84.465 1.00 18.17 211 TYR A CA 1
ATOM 1450 C C . TYR A 1 211 ? -7.026 41.585 84.823 1.00 19.65 211 TYR A C 1
ATOM 1451 O O . TYR A 1 211 ? -6.076 41.805 85.577 1.00 19.41 211 TYR A O 1
ATOM 1460 N N . THR A 1 212 ? -7.743 42.549 84.261 1.00 20.93 212 THR A N 1
ATOM 1461 C CA . THR A 1 212 ? -7.438 43.942 84.536 1.00 22.83 212 THR A CA 1
ATOM 1462 C C . THR A 1 212 ? -8.697 44.726 84.853 1.00 22.58 212 THR A C 1
ATOM 1463 O O . THR A 1 212 ? -9.815 44.253 84.656 1.00 23.98 212 THR A O 1
ATOM 1467 N N . ILE A 1 213 ? -8.500 45.935 85.354 1.00 21.83 213 ILE A N 1
ATOM 1468 C CA . ILE A 1 213 ? -9.606 46.806 85.679 1.00 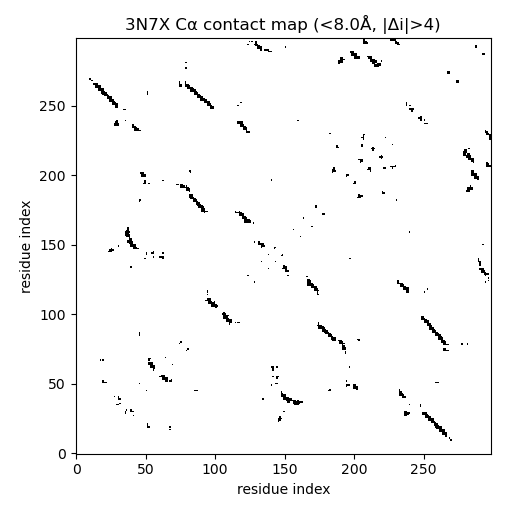21.21 213 ILE A CA 1
ATOM 1469 C C . ILE A 1 213 ? -9.175 48.226 85.356 1.00 21.64 213 ILE A C 1
ATOM 1470 O O . ILE A 1 213 ? -8.029 48.605 85.594 1.00 21.37 213 ILE A O 1
ATOM 1475 N N . HIS A 1 214 ? -10.081 48.996 84.772 1.00 22.43 214 HIS A N 1
ATOM 1476 C CA . HIS A 1 214 ? -9.790 50.384 84.447 1.00 23.84 214 HIS A CA 1
ATOM 1477 C C . HIS A 1 214 ? -10.660 51.225 85.370 1.00 23.30 214 HIS A C 1
ATOM 1478 O O . HIS A 1 214 ? -11.881 51.061 85.402 1.00 22.44 214 HIS A O 1
ATOM 1485 N N . GLY A 1 215 ? -10.031 52.113 86.130 1.00 22.50 215 GLY A N 1
ATOM 1486 C CA . GLY A 1 215 ? -10.784 52.946 87.046 1.00 21.53 215 GLY A CA 1
ATOM 1487 C C . GLY A 1 215 ? -11.422 54.132 86.355 1.00 22.11 215 GLY A C 1
ATOM 1488 O O . GLY A 1 215 ? -10.967 54.563 85.297 1.00 22.17 215 GLY A O 1
ATOM 1489 N N . ASP A 1 216 ? -12.490 54.655 86.948 1.00 22.18 216 ASP A N 1
ATOM 1490 C CA . ASP A 1 216 ? -13.169 55.814 86.394 1.00 21.04 216 ASP A CA 1
ATOM 1491 C C . ASP A 1 216 ? -12.253 57.004 86.650 1.00 21.03 216 ASP A C 1
ATOM 1492 O O . ASP A 1 216 ? -11.769 57.191 87.767 1.00 20.42 216 ASP A O 1
ATOM 1497 N N . THR A 1 217 ? -12.028 57.819 85.629 1.00 20.10 217 THR A N 1
ATOM 1498 C CA . THR A 1 217 ? -11.124 58.949 85.778 1.00 19.96 217 THR A CA 1
ATOM 1499 C C . THR A 1 217 ? -11.742 60.339 85.752 1.00 20.23 217 THR A C 1
ATOM 1500 O O . THR A 1 217 ? -11.014 61.330 85.656 1.00 19.36 217 THR A O 1
ATOM 1504 N N . ARG A 1 218 ? -13.063 60.435 85.849 1.00 19.42 218 ARG A N 1
ATOM 1505 C CA . ARG A 1 218 ? -13.697 61.750 85.818 1.00 20.24 218 ARG A CA 1
ATOM 1506 C C . ARG A 1 218 ? -13.417 62.581 87.075 1.00 20.72 218 ARG A C 1
ATOM 1507 O O . ARG A 1 218 ? -13.459 63.812 87.024 1.00 21.42 218 ARG A O 1
ATOM 1515 N N . ASN A 1 219 ? -13.128 61.917 88.193 1.00 19.42 219 ASN A N 1
ATOM 1516 C CA . ASN A 1 219 ? -12.858 62.623 89.445 1.00 19.56 219 ASN A CA 1
ATOM 1517 C C . ASN A 1 219 ? -11.478 62.358 90.023 1.00 20.40 219 ASN A C 1
ATOM 1518 O O . ASN A 1 219 ? -10.750 61.473 89.572 1.00 20.36 219 ASN A O 1
ATOM 1523 N N . TRP A 1 220 ? -11.137 63.154 91.032 1.00 20.63 220 TRP A N 1
ATOM 1524 C CA . TRP A 1 220 ? -9.903 62.995 91.787 1.00 20.62 220 TRP A CA 1
ATOM 1525 C C . TRP A 1 220 ? -10.438 62.486 93.128 1.00 21.33 220 TRP A C 1
ATOM 1526 O O . TRP A 1 220 ? -11.517 62.900 93.565 1.00 20.84 220 TRP A O 1
ATOM 1537 N N . TYR A 1 221 ? -9.706 61.588 93.773 1.00 21.76 221 TYR A N 1
ATOM 1538 C CA . TYR A 1 221 ? -10.141 61.037 95.050 1.00 21.37 221 TYR A CA 1
ATOM 1539 C C . TYR A 1 221 ? -9.128 61.352 96.135 1.00 23.25 221 TYR A C 1
ATOM 1540 O O . TYR A 1 221 ? -7.928 61.432 95.868 1.00 23.75 221 TYR A O 1
ATOM 1549 N N . GLY A 1 222 ? -9.612 61.543 97.358 1.00 24.10 222 GLY A N 1
ATOM 1550 C CA . GLY A 1 222 ? -8.715 61.857 98.455 1.00 25.29 222 GLY A CA 1
ATOM 1551 C C . GLY A 1 222 ? -8.608 60.776 99.517 1.00 26.84 222 GLY A C 1
ATOM 1552 O O . GLY A 1 222 ? -9.279 59.746 99.432 1.00 27.32 222 GLY A O 1
ATOM 1553 N N . GLY A 1 223 ? -7.752 61.013 100.511 1.00 26.84 223 GLY A N 1
ATOM 1554 C CA . GLY A 1 223 ? -7.578 60.066 101.598 1.00 27.07 223 GLY A CA 1
ATOM 1555 C C . GLY A 1 223 ? -6.504 59.026 101.365 1.00 29.22 223 GLY A C 1
ATOM 1556 O O . GLY A 1 223 ? -6.078 58.796 100.234 1.00 29.44 223 GLY A O 1
ATOM 1557 N N . GLU A 1 224 ? -6.059 58.396 102.447 1.00 30.47 224 GLU A N 1
ATOM 1558 C CA . GLU A 1 224 ? -5.039 57.359 102.358 1.00 31.17 224 GLU A CA 1
ATOM 1559 C C . GLU A 1 224 ? -5.733 56.029 102.106 1.00 30.40 224 GLU A C 1
ATOM 1560 O O . GLU A 1 224 ? -6.961 55.941 102.125 1.00 29.30 224 GLU A O 1
ATOM 1566 N N . ILE A 1 225 ? -4.936 54.997 101.862 1.00 29.58 225 ILE A N 1
ATOM 1567 C CA . ILE A 1 225 ? -5.465 53.658 101.672 1.00 29.65 225 ILE A CA 1
ATOM 1568 C C . ILE A 1 225 ? -4.969 52.931 102.917 1.00 29.75 225 ILE A C 1
ATOM 1569 O O . ILE A 1 225 ? -3.832 52.461 102.972 1.00 29.25 225 ILE A O 1
ATOM 1574 N N . PRO A 1 226 ? -5.825 52.852 103.946 1.00 30.70 226 PRO A N 1
ATOM 1575 C CA . PRO A 1 226 ? -5.533 52.210 105.228 1.00 31.08 226 PRO A CA 1
ATOM 1576 C C . PRO A 1 226 ? -5.268 50.719 105.171 1.00 31.34 226 PRO A C 1
ATOM 1577 O O . PRO A 1 226 ? -5.429 50.068 104.144 1.00 31.34 226 PRO A O 1
ATOM 1581 N N . THR A 1 227 ? -4.873 50.190 106.315 1.00 32.24 227 THR A N 1
ATOM 1582 C CA . THR A 1 227 ? -4.560 48.788 106.458 1.00 33.04 227 THR A CA 1
ATOM 1583 C C . THR A 1 227 ? -5.770 48.063 107.036 1.00 33.26 227 THR A C 1
ATOM 1584 O O . THR A 1 227 ? -5.819 46.835 107.087 1.00 32.62 227 THR A O 1
ATOM 1588 N N . THR A 1 228 ? -6.754 48.848 107.453 1.00 34.17 228 THR A N 1
ATOM 1589 C CA . THR A 1 228 ? -7.956 48.329 108.089 1.00 35.47 228 THR A CA 1
ATOM 1590 C C . THR A 1 228 ? -9.121 47.964 107.174 1.00 36.63 228 THR A C 1
ATOM 1591 O O . THR A 1 228 ? -9.890 47.051 107.479 1.00 38.65 228 THR A O 1
ATOM 1595 N N . GLY A 1 229 ? -9.274 48.684 106.072 1.00 35.62 229 GLY A N 1
ATOM 1596 C CA . GLY A 1 229 ? -10.380 48.394 105.180 1.00 34.78 229 GLY A CA 1
ATOM 1597 C C . GLY A 1 229 ? -10.026 48.552 103.717 1.00 34.55 229 GLY A C 1
ATOM 1598 O O . GLY A 1 229 ? -9.333 49.503 103.332 1.00 36.80 229 GLY A O 1
ATOM 1599 N N . PRO A 1 230 ? -10.498 47.631 102.868 1.00 31.72 230 PRO A N 1
ATOM 1600 C CA . PRO A 1 230 ? -10.200 47.713 101.439 1.00 29.74 230 PRO A CA 1
ATOM 1601 C C . PRO A 1 230 ? -10.796 48.954 100.780 1.00 28.01 230 PRO A C 1
ATOM 1602 O O . PRO A 1 230 ? -11.958 49.294 101.006 1.00 28.28 230 PRO A O 1
ATOM 1606 N N . THR A 1 231 ? -9.983 49.637 99.983 1.00 26.03 231 THR A N 1
ATOM 1607 C CA . THR A 1 231 ? -10.429 50.819 99.260 1.00 24.58 231 THR A CA 1
ATOM 1608 C C . THR A 1 231 ? -10.553 50.391 97.798 1.00 24.02 231 THR A C 1
ATOM 1609 O O . THR A 1 231 ? -9.597 49.890 97.200 1.00 23.28 231 THR A O 1
ATOM 1613 N N . PHE A 1 232 ? -11.739 50.576 97.231 1.00 22.65 232 PHE A N 1
ATOM 1614 C CA . PHE A 1 232 ? -11.996 50.164 95.859 1.00 22.02 232 PHE A CA 1
ATOM 1615 C C . PHE A 1 232 ? -11.498 51.116 94.784 1.00 21.98 232 PHE A C 1
ATOM 1616 O O . PHE A 1 232 ? -11.570 52.335 94.930 1.00 21.75 232 PHE A O 1
ATOM 1624 N N . ILE A 1 233 ? -10.986 50.547 93.700 1.00 21.25 233 ILE A N 1
ATOM 1625 C CA . ILE A 1 233 ? -10.556 51.350 92.571 1.00 20.82 233 ILE A CA 1
ATOM 1626 C C . ILE A 1 233 ? -11.877 51.957 92.092 1.00 20.32 233 ILE A C 1
ATOM 1627 O O . ILE A 1 233 ? -12.855 51.240 91.880 1.00 20.86 233 ILE A O 1
ATOM 1632 N N . PRO A 1 234 ? -11.929 53.286 91.933 1.00 20.32 234 PRO A N 1
ATOM 1633 C CA . PRO A 1 234 ? -13.148 53.974 91.495 1.00 19.74 234 PRO A CA 1
ATOM 1634 C C . PRO A 1 234 ? -13.940 53.318 90.374 1.00 20.31 234 PRO A C 1
ATOM 1635 O O . PRO A 1 234 ? -13.474 53.208 89.242 1.00 20.87 234 PRO A O 1
ATOM 1639 N N . LYS A 1 235 ? -15.149 52.888 90.713 1.00 20.64 235 LYS A N 1
ATOM 1640 C CA . LYS A 1 235 ? -16.065 52.255 89.772 1.00 22.09 235 LYS A CA 1
ATOM 1641 C C . LYS A 1 235 ? -17.467 52.618 90.237 1.00 22.71 235 LYS A C 1
ATOM 1642 O O . LYS A 1 235 ? -17.702 52.756 91.435 1.00 23.39 235 LYS A O 1
ATOM 1648 N N . TRP A 1 236 ? -18.395 52.774 89.299 1.00 22.97 236 TRP A N 1
ATOM 1649 C CA . TRP A 1 236 ? -19.766 53.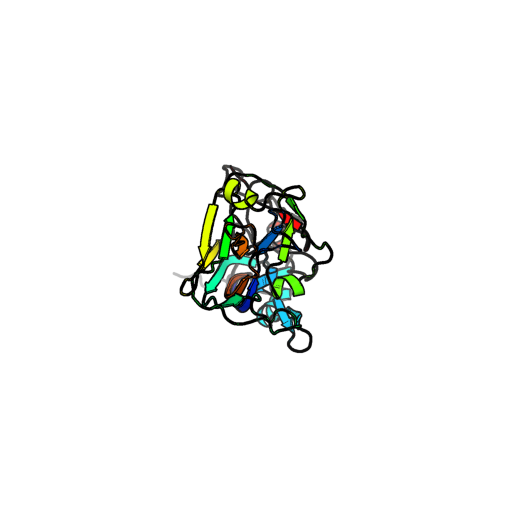135 89.644 1.00 22.20 236 TRP A CA 1
ATOM 1650 C C . TRP A 1 236 ? -20.751 52.204 88.958 1.00 23.26 236 TRP A C 1
ATOM 1651 O O . TRP A 1 236 ? -20.731 52.072 87.741 1.00 25.85 236 TRP A O 1
ATOM 1662 N N . GLY A 1 237 ? -21.612 51.559 89.741 1.00 23.16 237 GLY A N 1
ATOM 1663 C CA . GLY A 1 237 ? -22.587 50.650 89.168 1.00 21.64 237 GLY A CA 1
ATOM 1664 C C . GLY A 1 237 ? -23.229 49.745 90.199 1.00 22.02 237 GLY A C 1
ATOM 1665 O O . GLY A 1 237 ? -22.577 49.319 91.155 1.00 22.69 237 GLY A O 1
ATOM 1666 N N . GLY A 1 238 ? -24.513 49.449 90.007 1.00 21.03 238 GLY A N 1
ATOM 1667 C CA . GLY A 1 238 ? -25.221 48.591 90.939 1.00 20.45 238 GLY A CA 1
ATOM 1668 C C . GLY A 1 238 ? -25.174 49.133 92.355 1.00 21.09 238 GLY A C 1
ATOM 1669 O O . GLY A 1 238 ? -25.496 50.297 92.594 1.00 20.91 238 GLY A O 1
ATOM 1670 N N . GLN A 1 239 ? -24.768 48.290 93.298 1.00 20.85 239 GLN A N 1
ATOM 1671 C CA . GLN A 1 239 ? -24.683 48.693 94.697 1.00 20.89 239 GLN A CA 1
ATOM 1672 C C . GLN A 1 239 ? -23.417 49.506 94.947 1.00 21.78 239 GLN A C 1
ATOM 1673 O O . GLN A 1 239 ? -23.305 50.200 95.957 1.00 22.24 239 GLN A O 1
ATOM 1679 N N . ILE A 1 240 ? -22.470 49.419 94.017 1.00 21.81 240 ILE A N 1
ATOM 1680 C CA . ILE A 1 240 ? -21.198 50.120 94.140 1.00 21.12 240 ILE A CA 1
ATOM 1681 C C . ILE A 1 240 ? -21.266 51.599 93.796 1.00 22.55 240 ILE A C 1
ATOM 1682 O O . ILE A 1 240 ? -21.733 51.974 92.723 1.00 23.66 240 ILE A O 1
ATOM 1687 N N . LYS A 1 241 ? -20.772 52.435 94.702 1.00 23.36 241 LYS A N 1
ATOM 1688 C CA . LYS A 1 241 ? -20.771 53.872 94.469 1.00 23.51 241 LYS A CA 1
ATOM 1689 C C . LYS A 1 241 ? -19.739 54.570 95.347 1.00 23.44 241 LYS A C 1
ATOM 1690 O O . LYS A 1 241 ? -19.445 54.110 96.450 1.00 21.45 241 LYS A O 1
ATOM 1696 N N . TRP A 1 242 ? -19.185 55.674 94.849 1.00 23.09 242 TRP A N 1
ATOM 1697 C CA . TRP A 1 242 ? -18.221 56.451 95.619 1.00 23.22 242 TRP A CA 1
ATOM 1698 C C . TRP A 1 242 ? -19.002 57.602 96.240 1.00 24.35 242 TRP A C 1
ATOM 1699 O O . TRP A 1 242 ? -20.179 57.782 95.924 1.00 24.49 242 TRP A O 1
ATOM 1710 N N . ASP A 1 243 ? -18.369 58.379 97.112 1.00 26.13 243 ASP A N 1
ATOM 1711 C CA . ASP A 1 243 ? -19.073 59.479 97.770 1.00 26.48 243 ASP A CA 1
ATOM 1712 C C . ASP A 1 243 ? -18.646 60.874 97.354 1.00 25.61 243 ASP A C 1
ATOM 1713 O O . ASP A 1 243 ? -17.520 61.094 96.899 1.00 25.51 243 ASP A O 1
ATOM 1718 N N . LYS A 1 244 ? -19.567 61.815 97.541 1.00 23.69 244 LYS A N 1
ATOM 1719 C CA . LYS A 1 244 ? -19.365 63.213 97.185 1.00 22.65 244 LYS A CA 1
ATOM 1720 C C . LYS A 1 244 ? -18.297 63.904 98.021 1.00 22.50 244 LYS A C 1
ATOM 1721 O O . LYS A 1 244 ? -17.955 63.455 99.114 1.00 22.23 244 LYS A O 1
ATOM 1727 N N . PRO A 1 245 ? -17.747 65.011 97.501 1.00 22.97 245 PRO A N 1
ATOM 1728 C CA . PRO A 1 245 ? -16.719 65.776 98.215 1.00 23.30 245 PRO A CA 1
ATOM 1729 C C . PRO A 1 245 ? -17.356 66.417 99.457 1.00 24.09 245 PRO A C 1
ATOM 1730 O O . PRO A 1 245 ? -18.583 66.547 99.525 1.00 22.51 245 PRO A O 1
ATOM 1734 N N . SER A 1 246 ? -16.530 66.811 100.425 1.00 25.63 246 SER A N 1
ATOM 1735 C CA . SER A 1 246 ? -17.010 67.452 101.655 1.00 26.31 246 SER A CA 1
ATOM 1736 C C . SER A 1 246 ? -17.831 68.685 101.319 1.00 26.84 246 SER A C 1
ATOM 1737 O O . SER A 1 246 ? -18.939 68.851 101.816 1.00 26.79 246 SER A O 1
ATOM 1740 N N . LEU A 1 247 ? -17.268 69.552 100.481 1.00 27.25 247 LEU A N 1
ATOM 1741 C CA . LEU A 1 247 ? -17.936 70.787 100.092 1.00 29.87 247 LEU A CA 1
ATOM 1742 C C . LEU A 1 247 ? -18.259 70.859 98.612 1.00 29.51 247 LEU A C 1
ATOM 1743 O O . LEU A 1 247 ? -18.164 71.929 98.015 1.00 31.78 247 LEU A O 1
ATOM 1748 N N . GLY A 1 248 ? -18.643 69.746 98.007 1.00 28.15 248 GLY A N 1
ATOM 1749 C CA . GLY A 1 248 ? -18.927 69.806 96.590 1.00 26.48 248 GLY A CA 1
ATOM 1750 C C . GLY A 1 248 ? -19.930 68.812 96.065 1.00 25.55 248 GLY A C 1
ATOM 1751 O O . GLY A 1 248 ? -20.239 67.806 96.704 1.00 26.48 248 GLY A O 1
ATOM 1752 N N . ASN A 1 249 ? -20.426 69.108 94.871 1.00 23.70 249 ASN A N 1
ATOM 1753 C CA . ASN A 1 249 ? -21.406 68.276 94.203 1.00 23.12 249 ASN A CA 1
ATOM 1754 C C . ASN A 1 249 ? -20.822 66.929 93.808 1.00 23.29 249 ASN A C 1
ATOM 1755 O O . ASN A 1 249 ? -19.641 66.818 93.476 1.00 23.29 249 ASN A O 1
ATOM 1760 N N . LEU A 1 250 ? -21.664 65.906 93.841 1.00 22.23 250 LEU A N 1
ATOM 1761 C CA . LEU A 1 250 ? -21.254 64.573 93.447 1.00 21.57 250 LEU A CA 1
ATOM 1762 C C . LEU A 1 250 ? -21.206 64.532 91.919 1.00 21.96 250 LEU A C 1
ATOM 1763 O O . LEU A 1 250 ? -22.090 65.062 91.249 1.00 22.63 250 LEU A O 1
ATOM 1768 N N . VAL A 1 251 ? -20.164 63.918 91.372 1.00 21.43 251 VAL A N 1
ATOM 1769 C CA . VAL A 1 251 ? -20.027 63.792 89.929 1.00 20.90 251 VAL A CA 1
ATOM 1770 C C . VAL A 1 251 ? -19.961 62.298 89.635 1.00 22.77 251 VAL A C 1
ATOM 1771 O O . VAL A 1 251 ? -19.117 61.588 90.179 1.00 23.09 251 VAL A O 1
ATOM 1775 N N . TYR A 1 252 ? -20.861 61.822 88.782 1.00 24.65 252 TYR A N 1
ATOM 1776 C CA . TYR A 1 252 ? -20.922 60.401 88.457 1.00 27.10 252 TYR A CA 1
ATOM 1777 C C . TYR A 1 252 ? -21.771 60.164 87.212 1.00 27.72 252 TYR A C 1
ATOM 1778 O O . TYR A 1 252 ? -22.474 61.059 86.755 1.00 27.76 252 TYR A O 1
ATOM 1787 N N . PRO A 1 253 ? -21.718 58.944 86.652 1.00 28.90 253 PRO A N 1
ATOM 1788 C CA . PRO A 1 253 ? -22.506 58.608 85.457 1.00 30.16 253 PRO A CA 1
ATOM 1789 C C . PRO A 1 253 ? -23.935 58.212 85.865 1.00 31.37 253 PRO A C 1
ATOM 1790 O O . PRO A 1 253 ? -24.207 57.045 86.147 1.00 32.84 253 PRO A O 1
ATOM 1794 N N . ALA A 1 254 ? -24.839 59.189 85.896 1.00 32.95 254 ALA A N 1
ATOM 1795 C CA . ALA A 1 254 ? -26.233 58.967 86.304 1.00 35.01 254 ALA A CA 1
ATOM 1796 C C . ALA A 1 254 ? -27.137 58.572 85.149 1.00 35.74 254 ALA A C 1
ATOM 1797 O O . ALA A 1 254 ? -28.159 57.908 85.321 1.00 35.34 254 ALA A O 1
ATOM 1799 N N . ASP A 1 255 ? -26.725 59.019 83.978 1.00 37.98 255 ASP A N 1
ATOM 1800 C CA . ASP A 1 255 ? -27.402 58.838 82.711 1.00 38.47 255 ASP A CA 1
ATOM 1801 C C . ASP A 1 255 ? -27.695 57.404 82.238 1.00 37.21 255 ASP A C 1
ATOM 1802 O O . ASP A 1 255 ? -28.754 57.126 81.675 1.00 33.99 255 ASP A O 1
ATOM 1807 N N . HIS A 1 256 ? -26.758 56.495 82.477 1.00 36.48 256 HIS A N 1
ATOM 1808 C CA . HIS A 1 256 ? -26.886 55.122 81.993 1.00 35.99 256 HIS A CA 1
ATOM 1809 C C . HIS A 1 256 ? -26.245 54.107 82.937 1.00 34.87 256 HIS A C 1
ATOM 1810 O O . HIS A 1 256 ? -25.552 54.468 83.885 1.00 35.54 256 HIS A O 1
ATOM 1817 N N . HIS A 1 257 ? -26.466 52.831 82.644 1.00 33.96 257 HIS A N 1
ATOM 1818 C CA . HIS A 1 257 ? -25.877 51.743 83.416 1.00 33.38 257 HIS A CA 1
ATOM 1819 C C . HIS A 1 257 ? -24.512 51.474 82.798 1.00 33.55 257 HIS A C 1
ATOM 1820 O O . HIS A 1 257 ? -24.405 51.253 81.591 1.00 33.31 257 HIS A O 1
ATOM 1827 N N . THR A 1 258 ? -23.467 51.498 83.613 1.00 33.43 258 THR A N 1
ATOM 1828 C CA . THR A 1 258 ? -22.128 51.242 83.104 1.00 34.20 258 THR A CA 1
ATOM 1829 C C . THR A 1 258 ? -21.933 49.733 82.995 1.00 34.23 258 THR A C 1
ATOM 1830 O O . THR A 1 258 ? -22.747 48.963 83.501 1.00 32.94 258 THR A O 1
ATOM 1834 N N . ASN A 1 259 ? -20.868 49.307 82.328 1.00 35.36 259 ASN A N 1
ATOM 1835 C CA . ASN A 1 259 ? -20.593 47.880 82.215 1.00 37.97 259 ASN A CA 1
ATOM 1836 C C . ASN A 1 259 ? -20.036 47.460 83.558 1.00 37.27 259 ASN A C 1
ATOM 1837 O O . ASN A 1 259 ? -19.053 48.042 84.024 1.00 37.60 259 ASN A O 1
ATOM 1842 N N . ASP A 1 260 ? -20.655 46.470 84.196 1.00 35.83 260 ASP A N 1
ATOM 1843 C CA . ASP A 1 260 ? -20.147 46.057 85.493 1.00 35.39 260 ASP A CA 1
ATOM 1844 C C . ASP A 1 260 ? -18.831 45.304 85.363 1.00 33.94 260 ASP A C 1
ATOM 1845 O O . ASP A 1 260 ? -18.497 44.773 84.302 1.00 32.13 260 ASP A O 1
ATOM 1850 N N . TRP A 1 261 ? -18.076 45.304 86.453 1.00 32.90 261 TRP A N 1
ATOM 1851 C CA . TRP A 1 261 ? -16.788 44.643 86.510 1.00 32.19 261 TRP A CA 1
ATOM 1852 C C . TRP A 1 261 ? -16.884 43.521 87.537 1.00 31.94 261 TRP A C 1
ATOM 1853 O O . TRP A 1 261 ? -17.409 43.713 88.637 1.00 31.08 261 TRP A O 1
ATOM 1864 N N . GLN A 1 262 ? -16.366 42.353 87.175 1.00 31.61 262 GLN A N 1
ATOM 1865 C CA . GLN A 1 262 ? -16.416 41.183 88.046 1.00 31.89 262 GLN A CA 1
ATOM 1866 C C . GLN A 1 262 ? -15.058 40.742 88.577 1.00 31.10 262 GLN A C 1
ATOM 1867 O O . GLN A 1 262 ? -14.072 40.723 87.834 1.00 32.33 262 GLN A O 1
ATOM 1873 N N . GLN A 1 263 ? -15.006 40.394 89.862 1.00 29.39 263 GLN A N 1
ATOM 1874 C CA . GLN A 1 263 ? -13.768 39.892 90.447 1.00 28.11 263 GLN A CA 1
ATOM 1875 C C . GLN A 1 263 ? -13.832 38.393 90.180 1.00 26.97 263 GLN A C 1
ATOM 1876 O O . GLN A 1 263 ? -14.883 37.877 89.796 1.00 26.22 263 GLN A O 1
ATOM 1882 N N . ILE A 1 264 ? -12.729 37.684 90.371 1.00 26.19 264 ILE A N 1
ATOM 1883 C CA . ILE A 1 264 ? -12.745 36.257 90.091 1.00 25.23 264 ILE A CA 1
ATOM 1884 C C . ILE A 1 264 ? -12.781 35.356 91.315 1.00 24.56 264 ILE A C 1
ATOM 1885 O O . ILE A 1 264 ? -12.380 35.748 92.408 1.00 24.57 264 ILE A O 1
ATOM 1890 N N . PHE A 1 265 ? -13.281 34.143 91.104 1.00 23.94 265 PHE A N 1
ATOM 1891 C CA . PHE A 1 265 ? -13.389 33.130 92.143 1.00 24.86 265 PHE A CA 1
ATOM 1892 C C . PHE A 1 265 ? -12.737 31.872 91.587 1.00 26.09 265 PHE A C 1
ATOM 1893 O O . PHE A 1 265 ? -12.853 31.593 90.394 1.00 27.20 265 PHE A O 1
ATOM 1901 N N . MET A 1 266 ? -12.048 31.115 92.437 1.00 26.55 266 MET A N 1
ATOM 1902 C CA . MET A 1 266 ? -11.354 29.921 91.962 1.00 26.14 266 MET A CA 1
ATOM 1903 C C . MET A 1 266 ? -11.379 28.745 92.913 1.00 24.82 266 MET A C 1
ATOM 1904 O O . MET A 1 266 ? -11.781 28.865 94.067 1.00 25.77 266 MET A O 1
ATOM 1909 N N . ARG A 1 267 ? -10.916 27.612 92.395 1.00 23.43 267 ARG A N 1
ATOM 1910 C CA . ARG A 1 267 ? -10.793 26.366 93.139 1.00 22.24 267 ARG A CA 1
ATOM 1911 C C . ARG A 1 267 ? -10.173 25.348 92.201 1.00 21.74 267 ARG A C 1
ATOM 1912 O O . ARG A 1 267 ? -10.490 25.319 91.011 1.00 21.34 267 ARG A O 1
ATOM 1920 N N . MET A 1 268 ? -9.264 24.534 92.718 1.00 21.74 268 MET A N 1
ATOM 1921 C CA . MET A 1 268 ? -8.665 23.502 91.893 1.00 22.96 268 MET A CA 1
ATOM 1922 C C . MET A 1 268 ? -9.862 22.610 91.572 1.00 23.45 268 MET A C 1
ATOM 1923 O O . MET A 1 268 ? -10.714 22.387 92.434 1.00 24.30 268 MET A O 1
ATOM 1928 N N . SER A 1 269 ? -9.958 22.127 90.339 1.00 22.90 269 SER A N 1
ATOM 1929 C CA . SER A 1 269 ? -11.090 21.285 89.965 1.00 22.22 269 SER A CA 1
ATOM 1930 C C . SER A 1 269 ? -11.143 20.034 90.850 1.00 21.62 269 SER A C 1
ATOM 1931 O O . SER A 1 269 ? -10.198 19.246 90.890 1.00 21.87 269 SER A O 1
ATOM 1934 N N . PRO A 1 270 ? -12.253 19.845 91.582 1.00 20.93 270 PRO A N 1
ATOM 1935 C CA . PRO A 1 270 ? -12.435 18.695 92.476 1.00 20.29 270 PRO A CA 1
ATOM 1936 C C . PRO A 1 270 ? -12.663 17.387 91.724 1.00 20.54 270 PRO A C 1
ATOM 1937 O O . PRO A 1 270 ? -13.748 17.144 91.202 1.00 21.95 270 PRO A O 1
ATOM 1941 N N . ILE A 1 271 ? -11.640 16.540 91.693 1.00 20.63 271 ILE A N 1
ATOM 1942 C CA . ILE A 1 271 ? -11.718 15.270 90.979 1.00 21.43 271 ILE A CA 1
ATOM 1943 C C . ILE A 1 271 ? -12.235 14.074 91.783 1.00 22.47 271 ILE A C 1
ATOM 1944 O O . ILE A 1 271 ? -11.609 13.652 92.756 1.00 22.27 271 ILE A O 1
ATOM 1949 N N . LYS A 1 272 ? -13.375 13.533 91.362 1.00 22.80 272 LYS A N 1
ATOM 1950 C CA . LYS A 1 272 ? -13.964 12.353 91.992 1.00 23.82 272 LYS A CA 1
ATOM 1951 C C . LYS A 1 272 ? -13.780 11.205 91.012 1.00 24.21 272 LYS A C 1
ATOM 1952 O O . LYS A 1 272 ? -13.875 11.403 89.803 1.00 25.14 272 LYS A O 1
ATOM 1958 N N . GLY A 1 273 ? -13.523 10.009 91.528 1.00 23.99 273 GLY A N 1
ATOM 1959 C CA . GLY A 1 273 ? -13.355 8.857 90.661 1.00 23.09 273 GLY A CA 1
ATOM 1960 C C . GLY A 1 273 ? -14.700 8.193 90.433 1.00 23.17 273 GLY A C 1
ATOM 1961 O O . GLY A 1 273 ? -15.682 8.566 91.072 1.00 22.95 273 GLY A O 1
ATOM 1962 N N . PRO A 1 274 ? -14.777 7.194 89.545 1.00 24.01 274 PRO A N 1
ATOM 1963 C CA . PRO A 1 274 ? -16.038 6.496 89.258 1.00 24.53 274 PRO A CA 1
ATOM 1964 C C . PRO A 1 274 ? -16.626 5.816 90.500 1.00 25.78 274 PRO A C 1
ATOM 1965 O O . PRO A 1 274 ? -17.838 5.599 90.584 1.00 24.99 274 PRO A O 1
ATOM 1969 N N . ASN A 1 275 ? -15.762 5.477 91.455 1.00 26.89 275 ASN A N 1
ATOM 1970 C CA . ASN A 1 275 ? -16.199 4.811 92.677 1.00 28.65 275 ASN A CA 1
ATOM 1971 C C . ASN A 1 275 ? -16.324 5.741 93.876 1.00 28.12 275 ASN A C 1
ATOM 1972 O O . ASN A 1 275 ? -16.420 5.280 95.011 1.00 27.81 275 ASN A O 1
ATOM 1977 N N . GLY A 1 276 ? -16.311 7.047 93.626 1.00 27.21 276 GLY A N 1
ATOM 1978 C CA . GLY A 1 276 ? -16.454 8.000 94.712 1.00 25.87 276 GLY A CA 1
ATOM 1979 C C . GLY A 1 276 ? -15.174 8.489 95.361 1.00 26.04 276 GLY A C 1
ATOM 1980 O O . GLY A 1 276 ? -15.214 9.392 96.198 1.00 25.80 276 GLY A O 1
ATOM 1981 N N . ASP A 1 277 ? -14.042 7.897 94.998 1.00 25.67 277 ASP A N 1
ATOM 1982 C CA . ASP A 1 277 ? -12.760 8.318 95.555 1.00 26.19 277 ASP A CA 1
ATOM 1983 C C . ASP A 1 277 ? -12.527 9.795 95.227 1.00 25.87 277 ASP A C 1
ATOM 1984 O O . ASP A 1 277 ? -12.847 10.247 94.127 1.00 26.89 277 ASP A O 1
ATOM 1989 N N . GLU A 1 278 ? -11.984 10.550 96.175 1.00 24.74 278 GLU A N 1
ATOM 1990 C CA . GLU A 1 278 ? -11.715 11.968 95.948 1.00 23.38 278 GLU A CA 1
ATOM 1991 C C . GLU A 1 278 ? -10.217 12.229 96.020 1.00 23.28 278 GLU A C 1
ATOM 1992 O O . GLU A 1 278 ? -9.570 11.922 97.022 1.00 22.71 278 GLU A O 1
ATOM 1998 N N . LEU A 1 279 ? -9.661 12.787 94.952 1.00 23.26 279 LEU A N 1
ATOM 1999 C CA . LEU A 1 279 ? -8.235 13.073 94.924 1.00 23.00 279 LEU A CA 1
ATOM 2000 C C . LEU A 1 279 ? -7.902 14.323 95.720 1.00 23.16 279 LEU A C 1
ATOM 2001 O O . LEU A 1 279 ? -8.763 15.172 95.961 1.00 22.99 279 LEU A O 1
ATOM 2006 N N . LYS A 1 280 ? -6.648 14.419 96.145 1.00 24.02 280 LYS A N 1
ATOM 2007 C CA . LYS A 1 280 ? -6.176 15.576 96.894 1.00 24.06 280 LYS A CA 1
ATOM 2008 C C . LYS A 1 280 ? -5.222 16.318 95.970 1.00 23.49 280 LYS A C 1
ATOM 2009 O O . LYS A 1 280 ? -4.018 16.044 95.935 1.00 22.96 280 LYS A O 1
ATOM 2015 N N . LEU A 1 281 ? -5.777 17.251 95.207 1.00 21.90 281 LEU A N 1
ATOM 2016 C CA . LEU A 1 281 ? -4.989 18.020 94.260 1.00 22.39 281 LEU A CA 1
ATOM 2017 C C . LEU A 1 281 ? -4.961 19.500 94.607 1.00 22.15 281 LEU A C 1
ATOM 2018 O O . LEU A 1 281 ? -5.836 20.009 95.307 1.00 22.44 281 LEU A O 1
ATOM 2023 N N . GLY A 1 282 ? -3.942 20.182 94.098 1.00 21.39 282 GLY A N 1
ATOM 2024 C CA . GLY A 1 282 ? -3.792 21.603 94.325 1.00 20.49 282 GLY A CA 1
ATOM 2025 C C . GLY A 1 282 ? -2.803 22.125 93.308 1.00 20.87 282 GLY A C 1
ATOM 2026 O O . GLY A 1 282 ? -2.427 21.402 92.387 1.00 20.58 282 GLY A O 1
ATOM 2027 N N . CYS A 1 283 ? -2.378 23.372 93.457 1.00 20.73 283 CYS A N 1
ATOM 2028 C CA . CYS A 1 283 ? -1.412 23.932 92.529 1.00 20.52 283 CYS A CA 1
ATOM 2029 C C . CYS A 1 283 ? -0.862 25.243 93.057 1.00 20.72 283 CYS A C 1
ATOM 2030 O O . CYS A 1 283 ? -1.431 25.852 93.966 1.00 22.14 283 CYS A O 1
ATOM 2033 N N . ARG A 1 284 ? 0.257 25.664 92.483 1.00 20.13 284 ARG A N 1
ATOM 2034 C CA . ARG A 1 284 ? 0.897 26.918 92.849 1.00 20.66 284 ARG A CA 1
ATOM 2035 C C . ARG A 1 284 ? 1.162 27.686 91.570 1.00 20.30 284 ARG A C 1
ATOM 2036 O O . ARG A 1 284 ? 1.624 27.120 90.578 1.00 20.73 284 ARG A O 1
ATOM 2044 N N . VAL A 1 285 ? 0.873 28.977 91.594 1.00 19.17 285 VAL A N 1
ATOM 2045 C CA . VAL A 1 285 ? 1.087 29.807 90.421 1.00 19.31 285 VAL A CA 1
ATOM 2046 C C . VAL A 1 285 ? 1.835 31.063 90.821 1.00 19.60 285 VAL A C 1
ATOM 2047 O O . VAL A 1 285 ? 1.973 31.361 92.006 1.00 20.15 285 VAL A O 1
ATOM 2051 N N . GLN A 1 286 ? 2.330 31.786 89.824 1.00 20.09 286 GLN A N 1
ATOM 2052 C CA . GLN A 1 286 ? 3.009 33.046 90.072 1.00 21.12 286 GLN A CA 1
ATOM 2053 C C . GLN A 1 286 ? 1.994 34.093 89.640 1.00 21.08 286 GLN A C 1
ATOM 2054 O O . GLN A 1 286 ? 1.305 33.918 88.634 1.00 21.83 286 GLN A O 1
ATOM 2060 N N . ALA A 1 287 ? 1.882 35.170 90.403 1.00 20.23 287 ALA A N 1
ATOM 2061 C CA . ALA A 1 287 ? 0.931 36.214 90.065 1.00 19.94 287 ALA A CA 1
ATOM 2062 C C . ALA A 1 287 ? 1.627 37.564 90.037 1.00 19.66 287 ALA A C 1
ATOM 2063 O O . ALA A 1 287 ? 2.154 38.020 91.052 1.00 20.42 287 ALA A O 1
ATOM 2065 N N . ASP A 1 288 ? 1.635 38.195 88.869 1.00 19.36 288 ASP A N 1
ATOM 2066 C CA . ASP A 1 288 ? 2.269 39.496 88.720 1.00 19.30 288 ASP A CA 1
ATOM 2067 C C . ASP A 1 288 ? 1.200 40.584 88.744 1.00 19.20 288 ASP A C 1
ATOM 2068 O O . ASP A 1 288 ? 0.201 40.506 88.024 1.00 19.85 288 ASP A O 1
ATOM 2073 N N . PHE A 1 289 ? 1.417 41.587 89.592 1.00 18.88 289 PHE A N 1
ATOM 2074 C CA . PHE A 1 289 ? 0.480 42.692 89.776 1.00 19.33 289 PHE A CA 1
ATOM 2075 C C . PHE A 1 289 ? 1.032 44.024 89.324 1.00 20.03 289 PHE A C 1
ATOM 2076 O O . PHE A 1 289 ? 2.238 44.262 89.391 1.00 21.54 289 PHE A O 1
ATOM 2084 N N . PHE A 1 290 ? 0.136 44.908 88.898 1.00 19.52 290 PHE A N 1
ATOM 2085 C CA . PHE A 1 290 ? 0.534 46.246 88.492 1.00 19.87 290 PHE A CA 1
ATOM 2086 C C . PHE A 1 290 ? -0.644 47.203 88.657 1.00 20.29 290 PHE A C 1
ATOM 2087 O O . PHE A 1 290 ? -1.808 46.807 88.537 1.00 20.08 290 PHE A O 1
ATOM 2095 N N . LEU A 1 291 ? -0.328 48.462 88.937 1.00 19.27 291 LEU A N 1
ATOM 2096 C CA . LEU A 1 291 ? -1.338 49.494 89.081 1.00 18.53 291 LEU A CA 1
ATOM 2097 C C . LEU A 1 291 ? -0.728 50.830 88.683 1.00 19.57 291 LEU A C 1
ATOM 2098 O O . LEU A 1 291 ? 0.394 51.158 89.081 1.00 19.05 291 LEU A O 1
ATOM 2103 N N . HIS A 1 292 ? -1.467 51.585 87.874 1.00 21.47 292 HIS A N 1
ATOM 2104 C CA . HIS A 1 292 ? -1.022 52.894 87.416 1.00 23.66 292 HIS A CA 1
ATOM 2105 C C . HIS A 1 292 ? -1.783 53.957 88.189 1.00 22.47 292 HIS A C 1
ATOM 2106 O O . HIS A 1 292 ? -2.998 54.108 88.040 1.00 20.84 292 HIS A O 1
ATOM 2113 N N . LEU A 1 293 ? -1.051 54.687 89.022 1.00 20.79 293 LEU A N 1
ATOM 2114 C CA . LEU A 1 293 ? -1.633 55.728 89.846 1.00 19.82 293 LEU A CA 1
ATOM 2115 C C . LEU A 1 293 ? -1.231 57.111 89.360 1.00 20.68 293 LEU A C 1
ATOM 2116 O O . LEU A 1 293 ? -0.120 57.313 88.867 1.00 22.34 293 LEU A O 1
ATOM 2121 N N . GLU A 1 294 ? -2.150 58.060 89.481 1.00 20.00 294 GLU A N 1
ATOM 2122 C CA . GLU A 1 294 ? -1.863 59.433 89.101 1.00 20.20 294 GLU A CA 1
ATOM 2123 C C . GLU A 1 294 ? -2.184 60.260 90.331 1.00 20.49 294 GLU A C 1
ATOM 2124 O O . GLU A 1 294 ? -3.274 60.164 90.897 1.00 21.20 294 GLU A O 1
ATOM 2130 N N . VAL A 1 295 ? -1.214 61.051 90.763 1.00 20.85 295 VAL A N 1
ATOM 2131 C CA . VAL A 1 295 ? -1.390 61.875 91.939 1.00 20.30 295 VAL A CA 1
ATOM 2132 C C . VAL A 1 295 ? -1.274 63.340 91.582 1.00 21.50 295 VAL A C 1
ATOM 2133 O O . VAL A 1 295 ? -0.399 63.765 90.824 1.00 22.13 295 VAL A O 1
ATOM 2137 N N . ARG A 1 296 ? -2.178 64.104 92.163 1.00 21.14 296 ARG A N 1
ATOM 2138 C CA . ARG A 1 296 ? -2.272 65.529 91.959 1.00 21.44 296 ARG A CA 1
ATOM 2139 C C . ARG A 1 296 ? -1.196 66.257 92.788 1.00 22.20 296 ARG A C 1
ATOM 2140 O O . ARG A 1 296 ? -0.919 65.881 93.929 1.00 22.30 296 ARG A O 1
ATOM 2148 N N . LEU A 1 297 ? -0.570 67.281 92.211 1.00 21.71 297 LEU A N 1
ATOM 2149 C CA . LEU A 1 297 ? 0.464 68.039 92.925 1.00 20.28 297 LEU A CA 1
ATOM 2150 C C . LEU A 1 297 ? -0.115 69.175 93.762 1.00 20.37 297 LEU A C 1
ATOM 2151 O O . LEU A 1 297 ? -1.199 69.690 93.473 1.00 20.42 297 LEU A O 1
ATOM 2156 N N . PRO A 1 298 ? 0.590 69.571 94.830 1.00 19.97 298 PRO A N 1
ATOM 2157 C CA . PRO A 1 298 ? 0.058 70.670 95.638 1.00 20.20 298 PRO A CA 1
ATOM 2158 C C . PRO A 1 298 ? 0.207 71.958 94.832 1.00 20.65 298 PRO A C 1
ATOM 2159 O O . PRO A 1 298 ? 0.963 72.004 93.863 1.00 20.65 298 PRO A O 1
ATOM 2163 N N . PRO A 1 299 ? -0.517 73.018 95.212 1.00 21.65 299 PRO A N 1
ATOM 2164 C CA . PRO A 1 299 ? -0.422 74.281 94.475 1.00 20.60 299 PRO A CA 1
ATOM 2165 C C . PRO A 1 299 ? 0.885 75.015 94.725 1.00 20.10 299 PRO A C 1
ATOM 2166 O O . PRO A 1 299 ? 1.642 74.660 95.629 1.00 20.17 299 PRO A O 1
ATOM 2170 N N . GLN A 1 300 ? 1.155 76.031 93.912 1.00 19.57 300 GLN A N 1
ATOM 2171 C CA . GLN A 1 300 ? 2.354 76.834 94.094 1.00 19.46 300 GLN A CA 1
ATOM 2172 C C . GLN A 1 300 ? 2.099 77.588 95.398 1.00 19.52 300 GLN A C 1
ATOM 2173 O O . GLN A 1 300 ? 0.952 77.709 95.826 1.00 20.00 300 GLN A O 1
ATOM 2179 N N . GLY A 1 301 ? 3.148 78.087 96.038 1.00 19.04 301 GLY A N 1
ATOM 2180 C CA . GLY A 1 301 ? 2.941 78.819 97.274 1.00 20.55 301 GLY A CA 1
ATOM 2181 C C . GLY A 1 301 ? 3.427 78.119 98.528 1.00 22.06 301 GLY A C 1
ATOM 2182 O O . GLY A 1 301 ? 4.016 77.034 98.471 1.00 21.46 301 GLY A O 1
ATOM 2183 N N . CYS A 1 302 ? 3.155 78.732 99.676 1.00 23.07 302 CYS A N 1
ATOM 2184 C CA . CYS A 1 302 ? 3.611 78.179 100.942 1.00 23.84 302 CYS A CA 1
ATOM 2185 C C . CYS A 1 302 ? 2.552 77.731 101.934 1.00 24.47 302 CYS A C 1
ATOM 2186 O O . CYS A 1 302 ? 2.833 77.619 103.125 1.00 26.27 302 CYS A O 1
ATOM 2189 N N . VAL A 1 303 ? 1.342 77.471 101.460 1.00 23.78 303 VAL A N 1
ATOM 2190 C CA . VAL A 1 303 ? 0.289 77.001 102.353 1.00 24.57 303 VAL A CA 1
ATOM 2191 C C . VAL A 1 303 ? -0.473 75.866 101.694 1.00 25.01 303 VAL A C 1
ATOM 2192 O O . VAL A 1 303 ? -0.515 75.765 100.473 1.00 26.34 303 VAL A O 1
ATOM 2196 N N . ALA A 1 304 ? -1.052 74.989 102.499 1.00 26.38 304 ALA A N 1
ATOM 2197 C CA . ALA A 1 304 ? -1.853 73.911 101.940 1.00 27.99 304 ALA A CA 1
ATOM 2198 C C . ALA A 1 304 ? -3.148 74.617 101.533 1.00 29.15 304 ALA A C 1
ATOM 2199 O O . ALA A 1 304 ? -3.671 75.454 102.278 1.00 31.39 304 ALA A O 1
ATOM 2201 N N . SER A 1 305 ? -3.663 74.318 100.353 1.00 28.42 305 SER A N 1
ATOM 2202 C CA . SER A 1 305 ? -4.891 74.975 99.933 1.00 27.29 305 SER A CA 1
ATOM 2203 C C . SER A 1 305 ? -6.106 74.304 100.577 1.00 25.99 305 SER A C 1
ATOM 2204 O O . SER A 1 305 ? -5.958 73.418 101.416 1.00 25.64 305 SER A O 1
ATOM 2207 N N . LEU A 1 306 ? -7.303 74.733 100.193 1.00 24.64 306 LEU A N 1
ATOM 2208 C CA . LEU A 1 306 ? -8.530 74.155 100.732 1.00 23.65 306 LEU A CA 1
ATOM 2209 C C . LEU A 1 306 ? -9.519 73.860 99.619 1.00 23.54 306 LEU A C 1
ATOM 2210 O O . LEU A 1 306 ? -10.480 73.113 99.804 1.00 23.03 306 LEU A O 1
ATOM 2215 N N . GLY A 1 307 ? -9.266 74.460 98.462 1.00 23.14 307 GLY A N 1
ATOM 2216 C CA . GLY A 1 307 ? -10.141 74.288 97.323 1.00 23.55 307 GLY A CA 1
ATOM 2217 C C . GLY A 1 307 ? -10.467 72.859 96.948 1.00 23.90 307 GLY A C 1
ATOM 2218 O O . GLY A 1 307 ? -11.585 72.577 96.516 1.00 24.59 307 GLY A O 1
ATOM 2219 N N . MET A 1 308 ? -9.511 71.952 97.115 1.00 23.88 308 MET A N 1
ATOM 2220 C CA . MET A 1 308 ? -9.747 70.563 96.746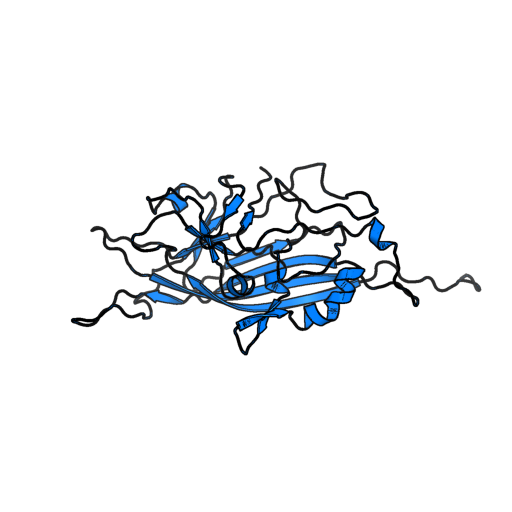 1.00 24.33 308 MET A CA 1
ATOM 2221 C C . MET A 1 308 ? -10.946 69.952 97.470 1.00 23.37 308 MET A C 1
ATOM 2222 O O . MET A 1 308 ? -11.504 68.951 97.020 1.00 25.03 308 MET A O 1
ATOM 2227 N N . LEU A 1 309 ? -11.355 70.554 98.581 1.00 21.31 309 LEU A N 1
ATOM 2228 C CA . LEU A 1 309 ? -12.498 70.039 99.325 1.00 21.64 309 LEU A CA 1
ATOM 2229 C C . LEU A 1 309 ? -13.779 70.077 98.498 1.00 22.27 309 LEU A C 1
ATOM 2230 O O . LEU A 1 309 ? -14.743 69.369 98.798 1.00 22.75 309 LEU A O 1
ATOM 2235 N N . GLN A 1 310 ? -13.786 70.904 97.458 1.00 21.27 310 GLN A N 1
ATOM 2236 C CA . GLN A 1 310 ? -14.956 71.045 96.602 1.00 20.73 310 GLN A CA 1
ATOM 2237 C C . GLN A 1 310 ? -15.072 69.981 95.522 1.00 20.20 310 GLN A C 1
ATOM 2238 O O . GLN A 1 310 ? -16.161 69.759 94.990 1.00 18.97 310 GLN A O 1
ATOM 2244 N N . TYR A 1 311 ? -13.966 69.324 95.185 1.00 19.42 311 TYR A N 1
ATOM 2245 C CA . TYR A 1 311 ? -14.025 68.317 94.132 1.00 20.17 311 TYR A CA 1
ATOM 2246 C C . TYR A 1 311 ? -13.419 66.953 94.447 1.00 19.54 311 TYR A C 1
ATOM 2247 O O . TYR A 1 311 ? -13.605 66.011 93.681 1.00 20.87 311 TYR A O 1
ATOM 2256 N N . LEU A 1 312 ? -12.693 66.830 95.551 1.00 19.03 312 LEU A N 1
ATOM 2257 C CA . LEU A 1 312 ? -12.129 65.526 95.890 1.00 20.21 312 LEU A CA 1
ATOM 2258 C C . LEU A 1 312 ? -13.228 64.600 96.388 1.00 20.30 312 LEU A C 1
ATOM 2259 O O . LEU A 1 312 ? -13.853 64.854 97.416 1.00 19.72 312 LEU A O 1
ATOM 2264 N N . HIS A 1 313 ? -13.473 63.531 95.646 1.00 20.52 313 HIS A N 1
ATOM 2265 C CA . HIS A 1 313 ? -14.490 62.571 96.037 1.00 20.91 313 HIS A CA 1
ATOM 2266 C C . HIS A 1 313 ? -13.887 61.548 96.989 1.00 20.98 313 HIS A C 1
ATOM 2267 O O . HIS A 1 313 ? -12.668 61.441 97.116 1.00 21.17 313 HIS A O 1
ATOM 2274 N N . ALA A 1 314 ? -14.748 60.804 97.669 1.00 21.29 314 ALA A N 1
ATOM 2275 C CA . ALA A 1 314 ? -14.286 59.776 98.589 1.00 20.60 314 ALA A CA 1
ATOM 2276 C C . ALA A 1 314 ? -14.544 58.431 97.925 1.00 20.42 314 ALA A C 1
ATOM 2277 O O . ALA A 1 314 ? -15.659 58.144 97.480 1.00 19.67 314 ALA A O 1
ATOM 2279 N N . PRO A 1 315 ? -13.509 57.594 97.834 1.00 20.82 315 PRO A N 1
ATOM 2280 C CA . PRO A 1 315 ? -13.662 56.280 97.210 1.00 21.11 315 PRO A CA 1
ATOM 2281 C C . PRO A 1 315 ? -14.536 55.343 98.028 1.00 22.02 315 PRO A C 1
ATOM 2282 O O . PRO A 1 315 ? -14.720 55.527 99.232 1.00 22.86 315 PRO A O 1
ATOM 2286 N N . CYS A 1 316 ? -15.074 54.336 97.358 1.00 22.45 316 CYS A N 1
ATOM 2287 C CA . CYS A 1 316 ? -15.903 53.343 98.012 1.00 22.28 316 CYS A CA 1
ATOM 2288 C C . CYS A 1 316 ? -14.970 52.421 98.800 1.00 22.77 316 CYS A C 1
ATOM 2289 O O . CYS A 1 316 ? -13.843 52.153 98.370 1.00 23.02 316 CYS A O 1
ATOM 2292 N N . THR A 1 317 ? -15.428 51.949 99.955 1.00 22.64 317 THR A N 1
ATOM 2293 C CA . THR A 1 317 ? -14.630 51.035 100.771 1.00 23.25 317 THR A CA 1
ATOM 2294 C C . THR A 1 317 ? -15.477 49.856 101.243 1.00 23.86 317 THR A C 1
ATOM 2295 O O . THR A 1 317 ? -16.710 49.935 101.285 1.00 23.70 317 THR A O 1
ATOM 2299 N N . GLY A 1 318 ? -14.811 48.759 101.592 1.00 24.85 318 GLY A N 1
ATOM 2300 C CA . GLY A 1 318 ? -15.518 47.578 102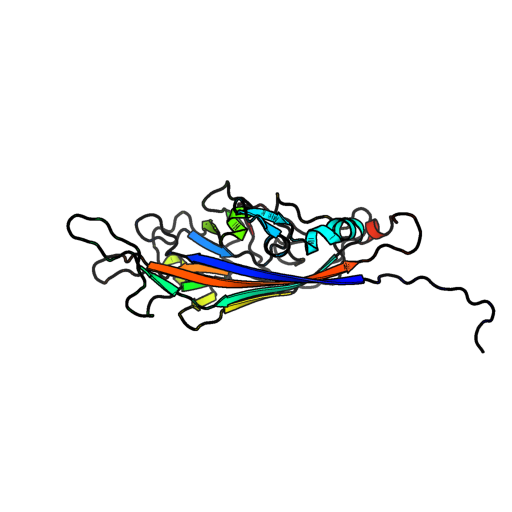.060 1.00 24.44 318 GLY A CA 1
ATOM 2301 C C . GLY A 1 318 ? -14.922 47.067 103.356 1.00 24.26 318 GLY A C 1
ATOM 2302 O O . GLY A 1 318 ? -14.427 47.853 104.161 1.00 25.07 318 GLY A O 1
ATOM 2303 N N . GLN A 1 319 ? -14.972 45.755 103.565 1.00 24.04 319 GLN A N 1
ATOM 2304 C CA . GLN A 1 319 ? -14.414 45.158 104.770 1.00 24.65 319 GLN A CA 1
ATOM 2305 C C . GLN A 1 319 ? -13.591 43.943 104.388 1.00 23.92 319 GLN A C 1
ATOM 2306 O O . GLN A 1 319 ? -13.935 43.223 103.455 1.00 24.00 319 GLN A O 1
ATOM 2312 N N . LEU A 1 320 ? -12.505 43.719 105.117 1.00 23.05 320 LEU A N 1
ATOM 2313 C CA . LEU A 1 320 ? -11.625 42.590 104.859 1.00 22.23 320 LEU A CA 1
ATOM 2314 C C . LEU A 1 320 ? -12.321 41.222 104.853 1.00 23.11 320 LEU A C 1
ATOM 2315 O O . LEU A 1 320 ? -11.827 40.284 104.226 1.00 22.13 320 LEU A O 1
ATOM 2320 N N . ASN A 1 321 ? -13.458 41.102 105.540 1.00 23.23 321 ASN A N 1
ATOM 2321 C CA . ASN A 1 321 ? -14.174 39.824 105.597 1.00 23.03 321 ASN A CA 1
ATOM 2322 C C . ASN A 1 321 ? -15.449 39.804 104.770 1.00 23.71 321 ASN A C 1
ATOM 2323 O O . ASN A 1 321 ? -16.311 38.938 104.960 1.00 23.63 321 ASN A O 1
ATOM 2328 N N . LYS A 1 322 ? -15.568 40.763 103.859 1.00 23.69 322 LYS A N 1
ATOM 2329 C CA . LYS A 1 322 ? -16.739 40.849 102.998 1.00 25.68 322 LYS A CA 1
ATOM 2330 C C . LYS A 1 322 ? -16.346 40.876 101.528 1.00 25.50 322 LYS A C 1
ATOM 2331 O O . LYS A 1 322 ? -15.227 41.249 101.169 1.00 25.18 322 LYS A O 1
ATOM 2337 N N . CYS A 1 323 ? -17.290 40.483 100.685 1.00 24.40 323 CYS A N 1
ATOM 2338 C CA . CYS A 1 323 ? -17.084 40.456 99.250 1.00 24.04 323 CYS A CA 1
ATOM 2339 C C . CYS A 1 323 ? -18.318 41.049 98.579 1.00 24.33 323 CYS A C 1
ATOM 2340 O O . CYS A 1 323 ? -19.418 40.505 98.697 1.00 24.25 323 CYS A O 1
ATOM 2343 N N . TYR A 1 324 ? -18.139 42.172 97.890 1.00 23.34 324 TYR A N 1
ATOM 2344 C CA . TYR A 1 324 ? -19.251 42.826 97.206 1.00 22.91 324 TYR A CA 1
ATOM 2345 C C . TYR A 1 324 ? -19.152 42.639 95.701 1.00 22.37 324 TYR A C 1
ATOM 2346 O O . TYR A 1 324 ? -18.149 43.003 95.085 1.00 24.18 324 TYR A O 1
ATOM 2355 N N . ILE A 1 325 ? -20.199 42.076 95.109 1.00 20.69 325 ILE A N 1
ATOM 2356 C CA . ILE A 1 325 ? -20.214 41.845 93.674 1.00 20.37 325 ILE A CA 1
ATOM 2357 C C . ILE A 1 325 ? -21.108 42.857 92.969 1.00 20.97 325 ILE A C 1
ATOM 2358 O O . ILE A 1 325 ? -22.260 43.056 93.350 1.00 21.14 325 ILE A O 1
ATOM 2363 N N . MET A 1 326 ? -20.565 43.494 91.937 1.00 20.71 326 MET A N 1
ATOM 2364 C CA . MET A 1 326 ? -21.300 44.496 91.174 1.00 20.68 326 MET A CA 1
ATOM 2365 C C . MET A 1 326 ? -22.185 43.896 90.077 1.00 20.96 326 MET A C 1
ATOM 2366 O O . MET A 1 326 ? -21.776 42.978 89.368 1.00 20.65 326 MET A O 1
ATOM 2371 N N . HIS A 1 327 ? -23.401 44.415 89.946 1.00 19.64 327 HIS A N 1
ATOM 2372 C CA . HIS A 1 327 ? -24.322 43.960 88.908 1.00 20.53 327 HIS A CA 1
ATOM 2373 C C . HIS A 1 327 ? -25.102 45.160 88.396 1.00 21.29 327 HIS A C 1
ATOM 2374 O O . HIS A 1 327 ? -25.935 45.707 89.118 1.00 22.50 327 HIS A O 1
ATOM 2381 N N . THR A 1 328 ? -24.829 45.577 87.163 1.00 21.11 328 THR A N 1
ATOM 2382 C CA . THR A 1 328 ? -25.535 46.718 86.588 1.00 21.66 328 THR A CA 1
ATOM 2383 C C . THR A 1 328 ? -26.607 46.235 85.622 1.00 22.17 328 THR A C 1
ATOM 2384 O O . THR A 1 328 ? -27.366 47.031 85.068 1.00 22.23 328 THR A O 1
ATOM 2388 N N . ASN A 1 329 ? -26.660 44.923 85.425 1.00 22.92 329 ASN A N 1
ATOM 2389 C CA . ASN A 1 329 ? -27.642 44.317 84.536 1.00 23.93 329 ASN A CA 1
ATOM 2390 C C . ASN A 1 329 ? -27.532 42.798 84.615 1.00 25.02 329 ASN A C 1
ATOM 2391 O O . ASN A 1 329 ? -26.599 42.311 85.292 1.00 26.75 329 ASN A O 1
#

Radius of gyration: 22.86 Å; Cα contacts (8 Å, |Δi|>4): 682; chains: 1; bounding box: 38×92×41 Å

Sequence (299 aa):
GPDPHRCLQFNTGDSIHITFQTRRYFEFDAANDGNFDGKNLYCLPLHWMNLYLYGLKSSDSSATETQRYKMVKSMMKTYGWKVHKAGVVMHSMVPLMKDLKVSGGTSFETLTFTDTPYLEIFKDTTGLHNQLSTKETDVTLAKWIQNPQLVTVQSTAANYEDPIQQFGFMEQMRTGDRKAYTIHGDTRNWYGGEIPTTGPTFIPKWGGQIKWDKPSLGNLVYPADHHTNDWQQIFMRMSPIKGPNGDELKLGCRVQADFFLHLEVRLPPQGCVASLGMLQYLHAPCTGQLNKCYIMHTN

Organism: NCBI:txid1513225

Solvent-accessible surface area: 15629 Å² total; per-residue (Å²): 123,107,82,117,153,164,99,152,138,133,99,124,36,54,34,58,126,21,42,7,146,50,182,26,132,1,85,6,59,8,4,47,114,56,120,15,25,0,73,12,0,25,2,2,2,1,16,6,0,1,2,6,0,17,16,76,98,122,92,90,54,40,29,50,46,38,116,134,0,115,147,17,61,74,55,0,93,44,27,0,0,31,0,61,79,0,0,0,30,0,22,60,8,52,6,38,13,88,34,66,134,90,122,96,37,117,26,88,103,38,122,26,161,80,87,101,12,50,0,8,0,0,47,0,69,94,37,64,21,96,93,18,38,6,92,105,91,115,16,69,5,17,84,5,2,68,21,2,24,36,0,38,7,70,79,117,9,77,79,36,84,27,1,81,130,68,17,44,61,76,48,66,0,83,45,74,44,153,33,65,19,56,2,105,10,29,54,118,8,39,0,13,29,70,0,52,72,105,13,0,2,8,1,2,49,43,6,53,83,14,116,4,70,108,1,86,122,12,127,62,71,83,10,69,138,106,150,37,142,48,38,19,3,1,0,0,4,2,9,13,60,86,25,149,133,45,95,52,75,112,20,9,0,76,0,46,0,40,5,44,0,67,1,20,0,39,60,55,64,105,65,136,120,70,38,135,38,12,68,112,84,21,4,43,19,24,81,10,77,26,39,54,7,47,1,10,35,12,172

Foldseek 3Di:
DDDPPDDDDFDPFDWDKDKFKDKAKAKFWQLDDPAAWAFKWFFQPQQFCQLGQWAADVPPLAIDGDPVCVVCQVLCQQFFKAWFKKKKKKAQKFKKFFPDADVVGGTDIDGDPDFPWKKKKFWQQVPPDFKWFFPDNVDFSSNSNNYGGMITPDPPTRPNCVRVVHTPDMDIDTHPDMDMDMDGADDPATAHRGQDRFWTFGRHDDAAVADWFAFQAADDDDPPPAGDDFDTTMTMHTPWDADPVGDTTTMMIMIMMMIMIMMMGTGATPDDDGDDVCSHTHIHTDIDGPGMDGGGDRD

B-factor: mean 25.69, std 7.78, range [5.78, 63.44]

InterPro domains:
  IPR032398 Infectious hypodermal and haematopoietic necrosis virus, capsid protein [PF16530] (2-324)